Protein AF-A0A2A2JQR1-F1 (afdb_monomer)

Mean predicted aligned error: 5.12 Å

Organism: NCBI:txid2018661

Secondary structure (DSSP, 8-state):
-GGGGGGSSSSEEEEEE---SS--TTS--EEEEESS--TTTB-S--EEEE-SBTTTTEEEE-EEEETTEEE---EEEEE-TT-SSEEE-HHHHHHHHHHHT-EEETTTTEEEEEGGGTTTSPPEEEEETTEEEEE-HHHHEE----STTEEEE-EEE---TTSS-SEEE-HHHHHHEEEEEETTTTEEEEEEBP-TTS-TTS-----

Nearest PDB structures (foldseek):
  2iko-assembly1_B  TM=8.926E-01  e=6.979E-18  Homo sapiens
  6i3f-assembly1_B  TM=8.817E-01  e=3.045E-17  Homo sapiens
  3vsw-assembly2_B  TM=8.973E-01  e=4.528E-17  Homo sapiens
  5t4s-assembly1_A  TM=8.860E-01  e=6.362E-17  Homo sapiens
  5sxn-assembly1_A  TM=8.740E-01  e=1.488E-16  Homo sapiens

Sequence (207 aa):
MQNVLSQLDQPLFTVWLDRKLDIPMAESAGLITYGALDSVNCDSTVNYVPLSAETYWQFPIQAFSIGSYTDSKTQQVISDTGTSWIGLPSSDLNGIVKQTGATYDFEDGLYYVPCSKMYSLPDLMFKINNVNYNVPSVEYVLDLELGNGNCALTFFSMDFGGFGPSYILGDTWIRQYCNIYHIGNKAIGFAKAFHSGLPTGAASIAP

Radius of gyration: 17.05 Å; Cα contacts (8 Å, |Δi|>4): 449; chains: 1; bounding box: 45×36×44 Å

InterPro domains:
  IPR001461 Aspartic peptidase A1 [PR00792] (30-43)
  IPR001461 Aspartic peptidase A1 [PR00792] (77-88)
  IPR001461 Aspartic peptidase A1 [PR00792] (167-182)
  IPR001461 Aspartic peptidase A1 [PTHR47966] (2-192)
  IPR021109 Aspartic peptidase domain superfamily [G3DSA:2.40.70.10] (4-193)
  IPR021109 Aspartic peptidase domain superfamily [SSF50630] (3-195)
  IPR033121 Peptidase family A1 domain [PF00026] (2-193)
  IPR033121 Peptidase family A1 domain [PS51767] (1-191)

Foldseek 3Di:
DVVCCVVALANKKKKAAAPDPDDDVPDDRIDIGTRDDDPPWFDPDKDKFAAPDPVALKGWWQKKDFDPDIDRHIFIEGEDQPAAFKEAAPVVVVRVCVQQVWDADPVVRFTKDQLVCQQPGTWMWIHGPNDIDTQGSVLQWAPPVPDPRITTGRYDYDDPVPPDGRIYRYNSNSNQWMWMGRPPRNIIITTGTHHPPDPPPSDPDDD

Solvent-accessible surface area (backbone atoms only — not comparable to full-atom values): 11501 Å² total; per-residue (Å²): 109,82,94,49,41,93,76,34,89,34,50,32,31,21,39,41,34,41,58,63,90,80,70,65,95,88,61,84,59,53,50,75,36,76,24,41,81,52,80,84,49,27,47,90,65,65,53,74,38,64,45,75,43,86,93,51,64,20,28,61,31,49,27,44,34,37,72,96,40,74,46,73,59,75,41,41,27,29,58,35,94,89,37,64,38,31,34,28,35,54,71,59,49,52,40,50,34,66,69,68,64,44,45,79,40,82,89,81,70,41,34,31,39,55,47,88,43,26,84,70,43,61,42,36,36,39,28,42,87,91,40,80,47,74,46,52,25,60,58,41,34,41,80,75,77,74,48,98,61,36,13,38,41,48,58,46,72,40,80,62,89,85,59,74,61,46,28,36,42,5,43,41,47,32,36,57,26,20,39,31,47,27,64,77,73,49,26,42,25,41,16,50,38,60,56,88,64,58,72,93,75,83,76,74,81,76,134

Structure (mmCIF, N/CA/C/O backbone):
data_AF-A0A2A2JQR1-F1
#
_entry.id   AF-A0A2A2JQR1-F1
#
loop_
_atom_site.group_PDB
_atom_site.id
_atom_site.type_symbol
_atom_site.label_atom_id
_atom_site.label_alt_id
_atom_site.label_comp_id
_atom_site.label_asym_id
_atom_site.label_entity_id
_atom_site.label_seq_id
_atom_site.pdbx_PDB_ins_code
_atom_site.Cartn_x
_atom_site.Cartn_y
_atom_site.Cartn_z
_atom_site.occupancy
_atom_site.B_iso_or_equiv
_atom_site.auth_seq_id
_atom_site.auth_comp_id
_atom_site.auth_asym_id
_atom_site.auth_atom_id
_atom_site.pdbx_PDB_model_num
ATOM 1 N N . MET A 1 1 ? -18.311 10.611 7.991 1.00 76.88 1 MET A N 1
ATOM 2 C CA . MET A 1 1 ? -18.804 9.463 8.788 1.00 76.88 1 MET A CA 1
ATOM 3 C C . MET A 1 1 ? -19.316 9.837 10.174 1.00 76.88 1 MET A C 1
ATOM 5 O O . MET A 1 1 ? -20.342 9.306 10.560 1.00 76.88 1 MET A O 1
ATOM 9 N N . GLN A 1 2 ? -18.659 10.736 10.919 1.00 82.06 2 GLN A N 1
ATOM 10 C CA . GLN A 1 2 ? -19.016 11.051 12.317 1.00 82.06 2 GLN A CA 1
ATOM 11 C C . GLN A 1 2 ? -20.510 11.355 12.540 1.00 82.06 2 GLN A C 1
ATOM 13 O O . GLN A 1 2 ? -21.106 10.831 13.472 1.00 82.06 2 GLN A O 1
ATOM 18 N N . ASN A 1 3 ? -21.138 12.095 11.622 1.00 89.25 3 ASN A N 1
ATOM 19 C CA . ASN A 1 3 ? -22.554 12.475 11.715 1.00 89.25 3 ASN A CA 1
ATOM 20 C C . ASN A 1 3 ? -23.551 11.314 11.547 1.00 89.25 3 ASN A C 1
ATOM 22 O O . ASN A 1 3 ? -24.729 11.486 11.841 1.00 89.25 3 ASN A O 1
ATOM 26 N N . VAL A 1 4 ? -23.103 10.158 11.051 1.00 89.94 4 VAL A N 1
ATOM 27 C CA . VAL A 1 4 ? -23.957 8.984 10.807 1.00 89.94 4 VAL A CA 1
ATOM 28 C C . VAL A 1 4 ? -23.542 7.773 11.640 1.00 89.94 4 VAL A C 1
ATOM 30 O O . VAL A 1 4 ? -24.171 6.733 11.526 1.00 89.94 4 VAL A O 1
ATOM 33 N N . LEU A 1 5 ? -22.526 7.893 12.506 1.00 89.94 5 LEU A N 1
ATOM 34 C CA . LEU A 1 5 ? -22.012 6.773 13.308 1.00 89.94 5 LEU A CA 1
ATOM 35 C C . LEU A 1 5 ? -23.089 6.094 14.156 1.00 89.94 5 LEU A C 1
ATOM 37 O O . LEU A 1 5 ? -23.095 4.876 14.260 1.00 89.94 5 LEU A O 1
ATOM 41 N N . SER A 1 6 ? -24.007 6.871 14.736 1.00 92.62 6 SER A N 1
ATOM 42 C CA . SER A 1 6 ? -25.114 6.342 15.541 1.00 92.62 6 SER A CA 1
ATOM 43 C C . SER A 1 6 ? -26.179 5.602 14.725 1.00 92.62 6 SER A C 1
ATOM 45 O O . SER A 1 6 ? -27.075 5.006 15.314 1.00 92.62 6 SER A O 1
ATOM 47 N N . GLN A 1 7 ? -26.108 5.671 13.395 1.00 94.69 7 GLN A N 1
ATOM 48 C CA . GLN A 1 7 ? -27.035 5.025 12.464 1.00 94.69 7 GLN A CA 1
ATOM 49 C C . GLN A 1 7 ? -26.429 3.771 11.816 1.00 94.69 7 GLN A C 1
ATOM 51 O O . GLN A 1 7 ? -27.117 3.102 11.054 1.00 94.69 7 GLN A O 1
ATOM 56 N N . LEU A 1 8 ? -25.151 3.474 12.072 1.00 95.31 8 LEU A N 1
ATOM 57 C CA . LEU A 1 8 ? -24.473 2.295 11.540 1.00 95.31 8 LEU A CA 1
ATOM 58 C C . LEU A 1 8 ? -24.593 1.121 12.515 1.00 95.31 8 LEU A C 1
ATOM 60 O O . LEU A 1 8 ? -24.467 1.315 13.724 1.00 95.31 8 LEU A O 1
ATOM 64 N N . ASP A 1 9 ? -24.734 -0.096 11.985 1.00 96.62 9 ASP A N 1
ATOM 65 C CA . ASP A 1 9 ? -24.732 -1.323 12.796 1.00 96.62 9 ASP A CA 1
ATOM 66 C C . ASP A 1 9 ? -23.403 -1.507 13.547 1.00 96.62 9 ASP A C 1
ATOM 68 O O . ASP A 1 9 ? -23.375 -1.940 14.700 1.00 96.62 9 ASP A O 1
ATOM 72 N N . GLN A 1 10 ? -22.291 -1.136 12.907 1.00 96.38 10 GLN A N 1
ATOM 73 C CA . GLN A 1 10 ? -20.968 -1.068 13.521 1.00 96.38 10 GLN A CA 1
ATOM 74 C C . GLN A 1 10 ? -20.305 0.289 13.243 1.00 96.38 10 GLN A C 1
ATOM 76 O O . GLN A 1 10 ? -20.461 0.848 12.158 1.00 96.38 10 GLN A O 1
ATOM 81 N N . PRO A 1 11 ? -19.499 0.835 14.170 1.00 96.44 11 PRO A N 1
ATOM 82 C CA . PRO A 1 11 ? -18.845 2.131 13.994 1.00 96.44 11 PRO A CA 1
ATOM 83 C C . PRO A 1 11 ? -17.571 2.005 13.137 1.00 96.44 11 PRO A C 1
ATOM 85 O O . PRO A 1 11 ? -16.474 2.380 13.571 1.00 96.44 11 PRO A O 1
ATOM 88 N N . LEU A 1 12 ? -17.709 1.433 11.939 1.00 96.81 12 LEU A N 1
ATOM 89 C CA . LEU A 1 12 ? -16.638 1.186 10.980 1.00 96.81 12 LEU A CA 1
ATOM 90 C C . LEU A 1 12 ? -17.125 1.288 9.532 1.00 96.81 12 LEU A C 1
ATOM 92 O O . LEU A 1 12 ? -18.326 1.313 9.255 1.00 96.81 12 LEU A O 1
ATOM 96 N N . PHE A 1 13 ? -16.174 1.308 8.607 1.00 97.69 13 PHE A N 1
ATOM 97 C CA . PHE A 1 13 ? -16.425 1.054 7.194 1.00 97.69 13 PHE A CA 1
ATOM 98 C C . PHE A 1 13 ? -15.293 0.235 6.587 1.00 97.69 13 PHE A C 1
ATOM 100 O O . PHE A 1 13 ? -14.153 0.317 7.042 1.00 97.69 13 PHE A O 1
ATOM 107 N N . THR A 1 14 ? -15.615 -0.537 5.559 1.00 98.31 14 THR A N 1
ATOM 108 C CA . THR A 1 14 ? -14.660 -1.357 4.811 1.00 98.31 14 THR A CA 1
ATOM 109 C C . THR A 1 14 ? -14.481 -0.772 3.423 1.00 98.31 14 THR A C 1
ATOM 111 O O . THR A 1 14 ? -15.468 -0.393 2.795 1.00 98.31 14 THR A O 1
ATOM 114 N N . VAL A 1 15 ? -13.242 -0.703 2.947 1.00 98.06 15 VAL A N 1
ATOM 115 C CA . VAL A 1 15 ? -12.918 -0.338 1.566 1.00 98.06 15 VAL A CA 1
ATOM 116 C C . VAL A 1 15 ? -12.227 -1.516 0.905 1.00 98.06 15 VAL A C 1
ATOM 118 O O . VAL A 1 15 ? -11.236 -2.034 1.424 1.00 98.06 15 VAL A O 1
ATOM 121 N N . TRP A 1 16 ? -12.761 -1.906 -0.243 1.00 96.50 16 TRP A N 1
ATOM 122 C CA . TRP A 1 16 ? -12.193 -2.896 -1.144 1.00 96.50 16 TRP A CA 1
ATOM 123 C C . TRP A 1 16 ? -12.066 -2.275 -2.533 1.00 96.50 16 TRP A C 1
ATOM 125 O O . TRP A 1 16 ? -12.983 -1.585 -2.988 1.00 96.50 16 TRP A O 1
ATOM 135 N N . LEU A 1 17 ? -10.944 -2.524 -3.202 1.00 93.94 17 LEU A N 1
ATOM 136 C CA . LEU A 1 17 ? -10.730 -2.162 -4.600 1.00 93.94 17 LEU A CA 1
ATOM 137 C C . LEU A 1 17 ? -10.423 -3.432 -5.389 1.00 93.94 17 LEU A C 1
ATOM 139 O O . LEU A 1 17 ? -9.599 -4.240 -4.963 1.00 93.94 17 LEU A O 1
ATOM 143 N N . ASP A 1 18 ? -11.064 -3.597 -6.543 1.00 90.00 18 ASP A N 1
ATOM 144 C CA . ASP A 1 18 ? -10.737 -4.693 -7.452 1.00 90.00 18 ASP A CA 1
ATOM 145 C C . ASP A 1 18 ? -9.458 -4.367 -8.237 1.00 90.00 18 ASP A C 1
ATOM 147 O O . ASP A 1 18 ? -9.075 -3.206 -8.419 1.00 90.00 18 ASP A O 1
ATOM 151 N N . ARG A 1 19 ? -8.810 -5.399 -8.776 1.00 84.25 19 ARG A N 1
ATOM 152 C CA . ARG A 1 19 ? -7.666 -5.240 -9.677 1.00 84.25 19 ARG A CA 1
ATOM 153 C C . ARG A 1 19 ? -8.135 -5.156 -11.128 1.00 84.25 19 ARG A C 1
ATOM 155 O O . ARG A 1 19 ? -7.894 -6.067 -11.922 1.00 84.25 19 ARG A O 1
ATOM 162 N N . LYS A 1 20 ? -8.792 -4.050 -11.475 1.00 79.31 20 LYS A N 1
ATOM 163 C CA . LYS A 1 20 ? -9.188 -3.727 -12.853 1.00 79.31 20 LYS A CA 1
ATOM 164 C C . LYS A 1 20 ? -8.518 -2.430 -13.295 1.00 79.31 20 LYS A C 1
ATOM 166 O O . LYS A 1 20 ? -8.774 -1.382 -12.713 1.00 79.31 20 LYS A O 1
ATOM 171 N N . LEU A 1 21 ? -7.635 -2.527 -14.288 1.00 72.56 21 LEU A N 1
ATOM 172 C CA . LEU A 1 21 ? -6.907 -1.375 -14.836 1.00 72.56 21 LEU A CA 1
ATOM 173 C C . LEU A 1 21 ? -7.713 -0.683 -15.938 1.00 72.56 21 LEU A C 1
ATOM 175 O O . LEU A 1 21 ? -7.798 0.538 -15.947 1.00 72.56 21 LEU A O 1
ATOM 179 N N . ASP A 1 22 ? -8.410 -1.474 -16.754 1.00 71.44 22 ASP A N 1
ATOM 180 C CA . ASP A 1 22 ? -9.397 -0.994 -17.714 1.00 71.44 22 ASP A CA 1
ATOM 181 C C . ASP A 1 22 ? -10.798 -1.339 -17.230 1.00 71.44 22 ASP A C 1
ATOM 183 O O . ASP A 1 22 ? -11.159 -2.511 -17.089 1.00 71.44 22 ASP A O 1
ATOM 187 N N . ILE A 1 23 ? -11.597 -0.311 -16.958 1.00 64.12 23 ILE A N 1
ATOM 188 C CA . ILE A 1 23 ? -12.955 -0.477 -16.446 1.00 64.12 23 ILE A CA 1
ATOM 189 C C . ILE A 1 23 ? -13.922 0.116 -17.466 1.00 64.12 23 ILE A C 1
ATOM 191 O O . ILE A 1 23 ? -13.985 1.341 -17.609 1.00 64.12 23 ILE A O 1
ATOM 195 N N . PRO A 1 24 ? -14.702 -0.719 -18.178 1.00 67.88 24 PRO A N 1
ATOM 196 C CA . PRO A 1 24 ? -15.811 -0.228 -18.974 1.00 67.88 24 PRO A CA 1
ATOM 197 C C . PRO A 1 24 ? -16.751 0.596 -18.095 1.00 67.88 24 PRO A C 1
ATOM 199 O O . PRO A 1 24 ? -17.038 0.239 -16.949 1.00 67.88 24 PRO A O 1
ATOM 202 N N . MET A 1 25 ? -17.261 1.698 -18.639 1.00 54.72 25 MET A N 1
ATOM 203 C CA . MET A 1 25 ? -18.227 2.541 -17.944 1.00 54.72 25 MET A CA 1
ATOM 204 C C . MET A 1 25 ? -19.450 1.680 -17.567 1.00 54.72 25 MET A C 1
ATOM 206 O O . MET A 1 25 ? -20.189 1.285 -18.464 1.00 54.72 25 MET A O 1
ATOM 210 N N . ALA A 1 26 ? -19.618 1.389 -16.264 1.00 61.53 26 ALA A N 1
ATOM 211 C CA . ALA A 1 26 ? -20.665 0.584 -15.592 1.00 61.53 26 ALA A CA 1
ATOM 212 C C . ALA A 1 26 ? -20.195 -0.682 -14.839 1.00 61.53 26 ALA A C 1
ATOM 214 O O . ALA A 1 26 ? -21.024 -1.307 -14.174 1.00 61.53 26 ALA A O 1
ATOM 215 N N . GLU A 1 27 ? -18.912 -1.052 -14.858 1.00 73.94 27 GLU A N 1
ATOM 216 C CA . GLU A 1 27 ? -18.417 -2.127 -13.983 1.00 73.94 27 GLU A CA 1
ATOM 217 C C . GLU A 1 27 ? -17.978 -1.617 -12.602 1.00 73.94 27 GLU A C 1
ATOM 219 O O . GLU A 1 27 ? -17.427 -0.525 -12.465 1.00 73.94 27 GLU A O 1
ATOM 224 N N . SER A 1 28 ? -18.213 -2.421 -11.556 1.00 79.62 28 SER A N 1
ATOM 225 C CA . SER A 1 28 ? -17.691 -2.122 -10.219 1.00 79.62 28 SER A CA 1
ATOM 226 C C . SER A 1 28 ? -16.166 -2.268 -10.211 1.00 79.62 28 SER A C 1
ATOM 228 O O . SER A 1 28 ? -15.630 -3.304 -10.613 1.00 79.62 28 SER A O 1
ATOM 230 N N . ALA A 1 29 ? -15.503 -1.202 -9.761 1.00 87.25 29 ALA A N 1
ATOM 231 C CA . ALA A 1 29 ? -14.058 -1.086 -9.554 1.00 87.25 29 ALA A CA 1
ATOM 232 C C . ALA A 1 29 ? -13.641 -1.338 -8.094 1.00 87.25 29 ALA A C 1
ATOM 234 O O . ALA A 1 29 ? -12.460 -1.365 -7.763 1.00 87.25 29 ALA A O 1
ATOM 235 N N . GLY A 1 30 ? -14.624 -1.430 -7.203 1.00 91.88 30 GLY A N 1
ATOM 236 C CA . GLY A 1 30 ? -14.435 -1.362 -5.767 1.00 91.88 30 GLY A CA 1
ATOM 237 C C . GLY A 1 30 ? -15.752 -1.090 -5.050 1.00 91.88 30 GLY A C 1
ATOM 238 O O . GLY A 1 30 ? -16.781 -0.798 -5.673 1.00 91.88 30 GLY A O 1
ATOM 239 N N . LEU A 1 31 ? -15.712 -1.185 -3.726 1.00 94.69 31 LEU A N 1
ATOM 240 C CA . LEU A 1 31 ? -16.861 -1.020 -2.848 1.00 94.69 31 LEU A CA 1
ATOM 241 C C . LEU A 1 31 ? -16.437 -0.358 -1.534 1.00 94.69 31 LEU A C 1
ATOM 243 O O . LEU A 1 31 ? -15.392 -0.674 -0.966 1.00 94.69 31 LEU A O 1
ATOM 247 N N . ILE A 1 32 ? -17.292 0.537 -1.035 1.00 96.88 32 ILE A N 1
ATOM 248 C CA . ILE A 1 32 ? -17.228 1.024 0.343 1.00 96.88 32 ILE A CA 1
ATOM 249 C C . ILE A 1 32 ? -18.460 0.516 1.082 1.00 96.88 32 ILE A C 1
ATOM 251 O O . ILE A 1 32 ? -19.589 0.888 0.756 1.00 96.88 32 ILE A O 1
ATOM 255 N N . THR A 1 33 ? -18.233 -0.299 2.104 1.00 97.12 33 THR A N 1
ATOM 256 C CA . THR A 1 33 ? -19.283 -0.868 2.951 1.00 97.12 33 THR A CA 1
ATOM 257 C C . THR A 1 33 ? -19.319 -0.110 4.269 1.00 97.12 33 THR A C 1
ATOM 259 O O . THR A 1 33 ? -18.400 -0.213 5.078 1.00 97.12 33 THR A O 1
ATOM 262 N N . TYR A 1 34 ? -20.373 0.672 4.498 1.00 97.00 34 TYR A N 1
ATOM 263 C CA . TYR A 1 34 ? -20.563 1.410 5.748 1.00 97.00 34 TYR A CA 1
ATOM 264 C C . TYR A 1 34 ? -21.302 0.548 6.771 1.00 97.00 34 TYR A C 1
ATOM 266 O O . TYR A 1 34 ? -22.325 -0.049 6.454 1.00 97.00 34 TYR A O 1
ATOM 274 N N . GLY A 1 35 ? -20.812 0.514 8.008 1.00 97.00 35 GLY A N 1
ATOM 275 C CA . GLY A 1 35 ? -21.484 -0.166 9.114 1.00 97.00 35 GLY A CA 1
ATOM 276 C C . GLY A 1 35 ? -21.255 -1.671 9.211 1.00 97.00 35 GLY A C 1
ATOM 277 O O . GLY A 1 35 ? -21.756 -2.285 10.147 1.00 97.00 35 GLY A O 1
ATOM 278 N N . ALA A 1 36 ? -20.488 -2.264 8.294 1.00 96.88 36 ALA A N 1
ATOM 279 C CA . ALA A 1 36 ? -20.224 -3.696 8.277 1.00 96.88 36 ALA A CA 1
ATOM 280 C C . ALA A 1 36 ? -18.875 -4.038 7.629 1.00 96.88 36 ALA A C 1
ATOM 282 O O . ALA A 1 36 ? -18.268 -3.237 6.908 1.00 96.88 36 ALA A O 1
ATOM 283 N N . LEU A 1 37 ? -18.426 -5.266 7.890 1.00 97.44 37 LEU A N 1
ATOM 284 C CA . LEU A 1 37 ? -17.372 -5.910 7.116 1.00 97.44 37 LEU A CA 1
ATOM 285 C C . LEU A 1 37 ? -17.922 -6.333 5.752 1.00 97.44 37 LEU A C 1
ATOM 287 O O . LEU A 1 37 ? -19.064 -6.785 5.651 1.00 97.44 37 LEU A O 1
ATOM 291 N N . ASP A 1 38 ? -17.103 -6.219 4.712 1.00 96.31 38 ASP A N 1
ATOM 292 C CA . ASP A 1 38 ? -17.424 -6.791 3.408 1.00 96.31 38 ASP A CA 1
ATOM 293 C C . ASP A 1 38 ? -17.109 -8.294 3.420 1.00 96.31 38 ASP A C 1
ATOM 295 O O . ASP A 1 38 ? -15.957 -8.705 3.352 1.00 96.31 38 ASP A O 1
ATOM 299 N N . SER A 1 39 ? -18.149 -9.116 3.543 1.00 95.38 39 SER A N 1
ATOM 300 C CA . SER A 1 39 ? -18.028 -10.582 3.577 1.00 95.38 39 SER A CA 1
ATOM 301 C C . SER A 1 39 ? -17.984 -11.235 2.193 1.00 95.38 39 SER A C 1
ATOM 303 O O . SER A 1 39 ? -17.861 -12.456 2.101 1.00 95.38 39 SER A O 1
ATOM 305 N N . VAL A 1 40 ? -18.114 -10.446 1.123 1.00 93.94 40 VAL A N 1
ATOM 306 C CA . VAL A 1 40 ? -18.104 -10.934 -0.261 1.00 93.94 40 VAL A CA 1
ATOM 307 C C . VAL A 1 40 ? -16.702 -10.817 -0.844 1.00 93.94 40 VAL A C 1
ATOM 309 O O . VAL A 1 40 ? -16.216 -11.763 -1.461 1.00 93.94 40 VAL A O 1
ATOM 312 N N . ASN A 1 41 ? -16.048 -9.676 -0.628 1.00 94.75 41 ASN A N 1
ATOM 313 C CA . ASN A 1 41 ? -14.786 -9.344 -1.289 1.00 94.75 41 ASN A CA 1
ATOM 314 C C . ASN A 1 41 ? -13.552 -9.447 -0.381 1.00 94.75 41 ASN A C 1
ATOM 316 O O . ASN A 1 41 ? -12.426 -9.308 -0.861 1.00 94.75 41 ASN A O 1
ATOM 320 N N . CYS A 1 42 ? -13.740 -9.688 0.918 1.00 95.62 42 CYS A N 1
ATOM 321 C CA . CYS A 1 42 ? -12.657 -9.736 1.895 1.00 95.62 42 CYS A CA 1
ATOM 322 C C . CYS A 1 42 ? -12.666 -11.046 2.682 1.00 95.62 42 CYS A C 1
ATOM 324 O O . CYS A 1 42 ? -13.722 -11.592 3.011 1.00 95.62 42 CYS A O 1
ATOM 326 N N . ASP A 1 43 ? -11.475 -11.522 3.038 1.00 95.94 43 ASP A N 1
ATOM 327 C CA . ASP A 1 43 ? -11.326 -12.634 3.970 1.00 95.94 43 ASP A CA 1
ATOM 328 C C . ASP A 1 43 ? -11.947 -12.292 5.334 1.00 95.94 43 ASP A C 1
ATOM 330 O O . ASP A 1 43 ? -11.871 -11.162 5.819 1.00 95.94 43 ASP A O 1
ATOM 334 N N . SER A 1 44 ? -12.543 -13.293 5.980 1.00 94.50 44 SER A N 1
ATOM 335 C CA . SER A 1 44 ? -13.146 -13.141 7.310 1.00 94.50 44 SER A CA 1
ATOM 336 C C . SER A 1 44 ? -12.134 -12.815 8.419 1.00 94.50 44 SER A C 1
ATOM 338 O O . SER A 1 44 ? -12.514 -12.320 9.482 1.00 94.50 44 SER A O 1
ATOM 340 N N . THR A 1 45 ? -10.850 -13.093 8.190 1.00 96.00 45 THR A N 1
ATOM 341 C CA . THR A 1 45 ? -9.766 -12.874 9.146 1.00 96.00 45 THR A CA 1
ATOM 342 C C . THR A 1 45 ? -9.272 -11.437 9.051 1.00 96.00 45 THR A C 1
ATOM 344 O O . THR A 1 45 ? -8.507 -11.078 8.155 1.00 96.00 45 THR A O 1
ATOM 347 N N . VAL A 1 46 ? -9.678 -10.616 10.020 1.00 97.69 46 VAL A N 1
ATOM 348 C CA . VAL A 1 46 ? -9.242 -9.222 10.133 1.00 97.69 46 VAL A CA 1
ATOM 349 C C . VAL A 1 46 ? -8.172 -9.091 11.209 1.00 97.69 46 VAL A C 1
ATOM 351 O O . VAL A 1 46 ? -8.391 -9.431 12.372 1.00 97.69 46 VAL A O 1
ATOM 354 N N . ASN A 1 47 ? -7.032 -8.517 10.840 1.00 97.75 47 ASN A N 1
ATOM 355 C CA . ASN A 1 47 ? -5.983 -8.146 11.780 1.00 97.75 47 ASN A CA 1
ATOM 356 C C . ASN A 1 47 ? -6.072 -6.650 12.078 1.00 97.75 47 ASN A C 1
ATOM 358 O O . ASN A 1 47 ? -5.759 -5.824 11.222 1.00 97.75 47 ASN A O 1
ATOM 362 N N . TYR A 1 48 ? -6.503 -6.301 13.290 1.00 98.19 48 TYR A N 1
ATOM 363 C CA . TYR A 1 48 ? -6.596 -4.908 13.721 1.00 98.19 48 TYR A CA 1
ATOM 364 C C . TYR A 1 48 ? -5.266 -4.373 14.257 1.00 98.19 48 TYR A C 1
ATOM 366 O O . TYR A 1 48 ? -4.537 -5.041 14.994 1.00 98.19 48 TYR A O 1
ATOM 374 N N . VAL A 1 49 ? -4.989 -3.123 13.907 1.00 98.19 49 VAL A N 1
ATOM 375 C CA . VAL A 1 49 ? -3.824 -2.341 14.299 1.00 98.19 49 VAL A CA 1
ATOM 376 C C . VAL A 1 49 ? -4.327 -1.052 14.955 1.00 98.19 49 VAL A C 1
ATOM 378 O O . VAL A 1 49 ? -5.061 -0.291 14.316 1.00 98.19 49 VAL A O 1
ATOM 381 N N . PRO A 1 50 ? -3.975 -0.790 16.225 1.00 98.12 50 PRO A N 1
ATOM 382 C CA . PRO A 1 50 ? -4.317 0.467 16.880 1.00 98.12 50 PRO A CA 1
ATOM 383 C C . PRO A 1 50 ? -3.718 1.665 16.141 1.00 98.12 50 PRO A C 1
ATOM 385 O O . PRO A 1 50 ? -2.566 1.614 15.698 1.00 98.12 50 PRO A O 1
ATOM 388 N N . LEU A 1 51 ? -4.478 2.755 16.043 1.00 98.06 51 LEU A N 1
ATOM 389 C CA . LEU A 1 51 ? -3.965 3.992 15.467 1.00 98.06 51 LEU A CA 1
ATOM 390 C C . LEU A 1 51 ? -2.947 4.647 16.406 1.00 98.06 51 LEU A C 1
ATOM 392 O O . LEU A 1 51 ? -3.132 4.684 17.623 1.00 98.06 51 LEU A O 1
ATOM 396 N N . SER A 1 52 ? -1.882 5.203 15.834 1.00 96.62 52 SER A N 1
ATOM 397 C CA . SER A 1 52 ? -0.898 6.014 16.561 1.00 96.62 52 SER A CA 1
ATOM 398 C C . SER A 1 52 ? -1.310 7.483 16.670 1.00 96.62 52 SER A C 1
ATOM 400 O O . SER A 1 52 ? -0.867 8.180 17.581 1.00 96.62 52 SER A O 1
ATOM 402 N N . ALA A 1 53 ? -2.158 7.954 15.754 1.00 94.50 53 ALA A N 1
ATOM 403 C CA . ALA A 1 53 ? -2.796 9.264 15.785 1.00 94.50 53 ALA A CA 1
ATOM 404 C C . ALA A 1 53 ? -4.154 9.194 15.073 1.00 94.50 53 ALA A C 1
ATOM 406 O O . ALA A 1 53 ? -4.298 8.462 14.102 1.00 94.50 53 ALA A O 1
ATOM 407 N N . GLU A 1 54 ? -5.134 9.976 15.534 1.00 92.31 54 GLU A N 1
ATOM 408 C CA . GLU A 1 54 ? -6.502 10.001 14.979 1.00 92.31 54 GLU A CA 1
ATOM 409 C C . GLU A 1 54 ? -6.703 11.095 13.911 1.00 92.31 54 GLU A C 1
ATOM 411 O O . GLU A 1 54 ? -7.767 11.184 13.303 1.00 92.31 54 GLU A O 1
ATOM 416 N N . THR A 1 55 ? -5.696 11.944 13.667 1.00 90.25 55 THR A N 1
ATOM 417 C CA . THR A 1 55 ? -5.744 12.985 12.619 1.00 90.25 55 THR A CA 1
ATOM 418 C C . THR A 1 55 ? -5.715 12.399 11.209 1.00 90.25 55 THR A C 1
ATOM 420 O O . THR A 1 55 ? -6.189 13.032 10.272 1.00 90.25 55 THR A O 1
ATOM 423 N N . TYR A 1 56 ? -5.169 11.192 11.078 1.00 91.88 56 TYR A N 1
ATOM 424 C CA . TYR A 1 56 ? -5.181 10.355 9.884 1.00 91.88 56 TYR A CA 1
ATOM 425 C C . TYR A 1 56 ? -5.503 8.918 10.306 1.00 91.88 56 TYR A C 1
ATOM 427 O O . TYR A 1 56 ? -5.489 8.601 11.495 1.00 91.88 56 TYR A O 1
ATOM 435 N N . TRP A 1 57 ? -5.703 8.013 9.349 1.00 97.00 57 TRP A N 1
ATOM 436 C CA . TRP A 1 57 ? -5.670 6.570 9.611 1.00 97.00 57 TRP A CA 1
ATOM 437 C C . TRP A 1 57 ? -4.220 6.098 9.764 1.00 97.00 57 TRP A C 1
ATOM 439 O O . TRP A 1 57 ? -3.711 5.329 8.948 1.00 97.00 57 TRP A O 1
ATOM 449 N N . GLN A 1 58 ? -3.546 6.645 10.782 1.00 97.69 58 GLN A N 1
ATOM 450 C CA . GLN A 1 58 ? -2.117 6.494 11.021 1.00 97.69 58 GLN A CA 1
ATOM 451 C C . GLN A 1 58 ? -1.820 5.341 11.975 1.00 97.69 58 GLN A C 1
ATOM 453 O O . GLN A 1 58 ? -2.423 5.252 13.041 1.00 97.69 58 GLN A O 1
ATOM 458 N N . PHE A 1 59 ? -0.839 4.510 11.645 1.00 97.94 59 PHE A N 1
ATOM 459 C CA . PHE A 1 59 ? -0.398 3.386 12.468 1.00 97.94 59 PHE A CA 1
ATOM 460 C C . PHE A 1 59 ? 1.100 3.104 12.254 1.00 97.94 59 PHE A C 1
ATOM 462 O O . PHE A 1 59 ? 1.677 3.531 11.248 1.00 97.94 59 PHE A O 1
ATOM 469 N N . PRO A 1 60 ? 1.769 2.416 13.196 1.00 97.31 60 PRO A N 1
ATOM 470 C CA . PRO A 1 60 ? 3.174 2.069 13.047 1.00 97.31 60 PRO A CA 1
ATOM 471 C C . PRO A 1 60 ? 3.363 0.806 12.195 1.00 97.31 60 PRO A C 1
ATOM 473 O O . PRO A 1 60 ? 2.655 -0.187 12.376 1.00 97.31 60 PRO A O 1
ATOM 476 N N . ILE A 1 61 ? 4.391 0.803 11.349 1.00 97.06 61 ILE A N 1
ATOM 477 C CA . ILE A 1 61 ? 4.980 -0.417 10.779 1.00 97.06 61 ILE A CA 1
ATOM 478 C C . ILE A 1 61 ? 6.330 -0.681 11.437 1.00 97.06 61 ILE A C 1
ATOM 480 O O . ILE A 1 61 ? 7.000 0.248 11.883 1.00 97.06 61 ILE A O 1
ATOM 484 N N . GLN A 1 62 ? 6.721 -1.947 11.524 1.00 97.88 62 GLN A N 1
ATOM 485 C CA . GLN A 1 62 ? 7.943 -2.385 12.202 1.00 97.88 62 GLN A CA 1
ATOM 486 C C . GLN A 1 62 ? 9.088 -2.682 11.237 1.00 97.88 62 GLN A C 1
ATOM 488 O O . GLN A 1 62 ? 10.242 -2.657 11.657 1.00 97.88 62 GLN A O 1
ATOM 493 N N . ALA A 1 63 ? 8.767 -3.022 9.990 1.00 98.12 63 ALA A N 1
ATOM 494 C CA . ALA A 1 63 ? 9.750 -3.258 8.947 1.00 98.12 63 ALA A CA 1
ATOM 495 C C . ALA A 1 63 ? 9.117 -3.167 7.555 1.00 98.12 63 ALA A C 1
ATOM 497 O O . ALA A 1 63 ? 7.927 -3.450 7.384 1.00 98.12 63 ALA A O 1
ATOM 498 N N . PHE A 1 64 ? 9.956 -2.858 6.575 1.00 98.50 64 PHE A N 1
ATOM 499 C CA . PHE A 1 64 ? 9.693 -2.970 5.150 1.00 98.50 64 PHE A CA 1
ATOM 500 C C . PHE A 1 64 ? 10.814 -3.785 4.492 1.00 98.50 64 PHE A C 1
ATOM 502 O O . PHE A 1 64 ? 11.981 -3.699 4.881 1.00 98.50 64 PHE A O 1
ATOM 509 N N . SER A 1 65 ? 10.484 -4.599 3.494 1.00 98.62 65 SER A N 1
ATOM 510 C CA . SER A 1 65 ? 11.491 -5.325 2.719 1.00 98.62 65 SER A CA 1
ATOM 511 C C . SER A 1 65 ? 11.014 -5.678 1.317 1.00 98.62 65 SER A C 1
ATOM 513 O O . SER A 1 65 ? 9.817 -5.760 1.053 1.00 98.62 65 SER A O 1
ATOM 515 N N . ILE A 1 66 ? 11.981 -5.903 0.431 1.00 98.56 66 ILE A N 1
ATOM 516 C CA . ILE A 1 66 ? 11.790 -6.428 -0.922 1.00 98.56 66 ILE A CA 1
ATOM 517 C C . ILE A 1 66 ? 13.074 -7.153 -1.329 1.00 98.56 66 ILE A C 1
ATOM 519 O O . ILE A 1 66 ? 14.168 -6.593 -1.221 1.00 98.56 66 ILE A O 1
ATOM 523 N N . GLY A 1 67 ? 12.966 -8.401 -1.790 1.00 97.38 67 GLY A N 1
ATOM 524 C CA . GLY A 1 67 ? 14.133 -9.207 -2.163 1.00 97.38 67 GLY A CA 1
ATOM 525 C C . GLY A 1 67 ? 15.183 -9.253 -1.045 1.00 97.38 67 GLY A C 1
ATOM 526 O O . GLY A 1 67 ? 14.901 -9.701 0.062 1.00 97.38 67 GLY A O 1
ATOM 527 N N . SER A 1 68 ? 16.399 -8.772 -1.321 1.00 97.75 68 SER A N 1
ATOM 528 C CA . SER A 1 68 ? 17.483 -8.702 -0.327 1.00 97.75 68 SER A CA 1
ATOM 529 C C . SER A 1 68 ? 17.568 -7.372 0.443 1.00 97.75 68 SER A C 1
ATOM 531 O O . SER A 1 68 ? 18.533 -7.163 1.179 1.00 97.75 68 SER A O 1
ATOM 533 N N . TYR A 1 69 ? 16.655 -6.427 0.206 1.00 98.50 69 TYR A N 1
ATOM 534 C CA . TYR A 1 69 ? 16.612 -5.135 0.890 1.00 98.50 69 TYR A CA 1
ATOM 535 C C . TYR A 1 69 ? 15.691 -5.207 2.109 1.00 98.50 69 TYR A C 1
ATOM 537 O O . TYR A 1 69 ? 14.598 -5.767 2.035 1.00 98.50 69 TYR A O 1
ATOM 545 N N . THR A 1 70 ? 16.111 -4.611 3.224 1.00 98.31 70 THR A N 1
ATOM 546 C CA . THR A 1 70 ? 15.310 -4.526 4.448 1.00 98.31 70 THR A CA 1
ATOM 547 C C . THR A 1 70 ? 15.560 -3.197 5.149 1.00 98.31 70 THR A C 1
ATOM 549 O O . THR A 1 70 ? 16.714 -2.832 5.381 1.00 98.31 70 THR A O 1
ATOM 552 N N . ASP A 1 71 ? 14.481 -2.530 5.549 1.00 97.50 71 ASP A N 1
ATOM 553 C CA . ASP A 1 71 ? 14.477 -1.491 6.572 1.00 97.50 71 ASP A CA 1
ATOM 554 C C . ASP A 1 71 ? 13.698 -2.008 7.790 1.00 97.50 71 ASP A C 1
ATOM 556 O O . ASP A 1 71 ? 12.514 -2.323 7.708 1.00 97.50 71 ASP A O 1
ATOM 560 N N . SER A 1 72 ? 14.382 -2.132 8.927 1.00 96.56 7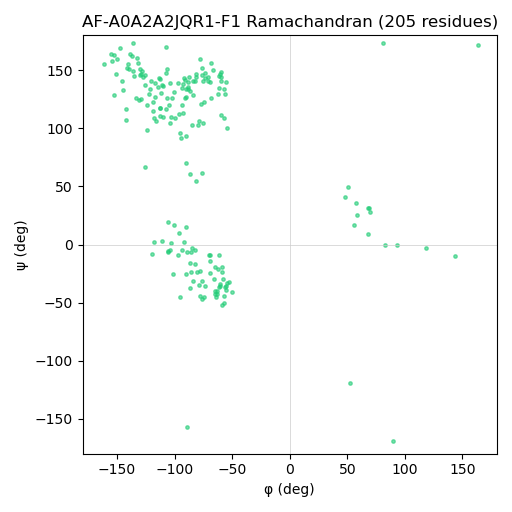2 SER A N 1
ATOM 561 C C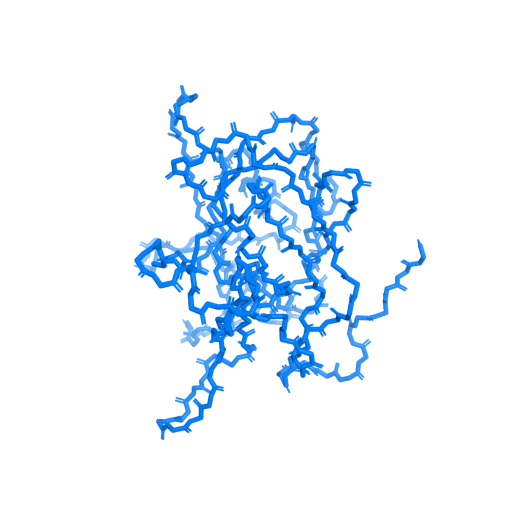A . SER A 1 72 ? 13.810 -2.628 10.189 1.00 96.56 72 SER A CA 1
ATOM 562 C C . SER A 1 72 ? 13.469 -1.498 11.166 1.00 96.56 72 SER A C 1
ATOM 564 O O . SER A 1 72 ? 13.354 -1.731 12.374 1.00 96.56 72 SER A O 1
ATOM 566 N N . LYS A 1 73 ? 13.387 -0.252 10.690 1.00 94.69 73 LYS A N 1
ATOM 567 C CA . LYS A 1 73 ? 12.974 0.884 11.515 1.00 94.69 73 LYS A CA 1
ATOM 568 C C . LYS A 1 73 ? 11.470 0.846 11.742 1.00 94.69 73 LYS A C 1
ATOM 570 O O . LYS A 1 73 ? 10.681 0.587 10.840 1.00 94.69 73 LYS A O 1
ATOM 575 N N . THR A 1 74 ? 11.067 1.200 12.960 1.00 95.19 74 THR A N 1
ATOM 576 C CA . THR A 1 74 ? 9.663 1.515 13.217 1.00 95.19 74 THR A CA 1
ATOM 577 C C . THR A 1 74 ? 9.337 2.882 12.628 1.00 95.19 74 THR A C 1
ATOM 579 O O . THR A 1 74 ? 9.967 3.876 12.992 1.00 95.19 74 THR A O 1
ATOM 582 N N . GLN A 1 75 ? 8.354 2.934 11.735 1.00 95.06 75 GLN A N 1
ATOM 583 C CA . GLN A 1 75 ? 7.958 4.146 11.018 1.00 95.06 75 GLN A CA 1
ATOM 584 C C . GLN A 1 75 ? 6.445 4.339 11.063 1.00 95.06 75 GLN A C 1
ATOM 586 O O . GLN A 1 75 ? 5.689 3.391 11.265 1.00 95.06 75 GLN A O 1
ATOM 591 N N . GLN A 1 76 ? 6.006 5.587 10.906 1.00 95.75 76 GLN A N 1
ATOM 592 C CA . GLN A 1 76 ? 4.585 5.925 10.851 1.00 95.75 76 GLN A CA 1
ATOM 593 C C . GLN A 1 76 ? 4.075 5.843 9.420 1.00 95.75 76 GLN A C 1
ATOM 595 O O . GLN A 1 76 ? 4.752 6.273 8.486 1.00 95.75 76 GLN A O 1
ATOM 600 N N . VAL A 1 77 ? 2.869 5.319 9.267 1.00 96.69 77 VAL A N 1
ATOM 601 C CA . VAL A 1 77 ? 2.227 5.065 7.979 1.00 96.69 77 VAL A CA 1
ATOM 602 C C . VAL A 1 77 ? 0.793 5.531 8.052 1.00 96.69 77 VAL A C 1
ATOM 604 O O . VAL A 1 77 ? 0.171 5.392 9.102 1.00 96.69 77 VAL A O 1
ATOM 607 N N . ILE A 1 78 ? 0.263 6.059 6.955 1.00 97.81 78 ILE A N 1
ATOM 608 C CA . ILE A 1 78 ? -1.173 6.294 6.809 1.00 97.81 78 ILE A CA 1
ATOM 609 C C . ILE A 1 78 ? -1.748 5.378 5.741 1.00 97.81 78 ILE A C 1
ATOM 611 O O . ILE A 1 78 ? -1.115 5.134 4.716 1.00 97.81 78 ILE A O 1
ATOM 615 N N . SER A 1 79 ? -2.962 4.891 5.967 1.00 98.06 79 SER A N 1
ATOM 616 C CA . SER A 1 79 ? -3.790 4.410 4.866 1.00 98.06 79 SER A CA 1
ATOM 617 C C . SER A 1 79 ? -4.565 5.578 4.268 1.00 98.06 79 SER A C 1
ATOM 619 O O . SER A 1 79 ? -5.187 6.341 5.011 1.00 98.06 79 SER A O 1
ATOM 621 N N . ASP A 1 80 ? -4.548 5.693 2.943 1.00 97.19 80 ASP A N 1
ATOM 622 C CA . ASP A 1 80 ? -5.186 6.801 2.242 1.00 97.19 80 ASP A CA 1
ATOM 623 C C . ASP A 1 80 ? -5.833 6.342 0.933 1.00 97.19 80 ASP A C 1
ATOM 625 O O . ASP A 1 80 ? -5.155 6.100 -0.059 1.00 97.19 80 ASP A O 1
ATOM 629 N N . THR A 1 81 ? -7.165 6.277 0.916 1.00 96.12 81 THR A N 1
ATOM 630 C CA . THR A 1 81 ? -7.952 5.991 -0.296 1.00 96.12 81 THR A CA 1
ATOM 631 C C . THR A 1 81 ? -7.904 7.126 -1.325 1.00 96.12 81 THR A C 1
ATOM 633 O O . THR A 1 81 ? -8.473 6.993 -2.401 1.00 96.12 81 THR A O 1
ATOM 636 N N . GLY A 1 82 ? -7.339 8.287 -0.976 1.00 95.94 82 GLY A N 1
ATOM 637 C CA . GLY A 1 82 ? -7.148 9.423 -1.878 1.00 95.94 82 GLY A CA 1
ATOM 638 C C . GLY A 1 82 ? -5.825 9.392 -2.645 1.00 95.94 82 GLY A C 1
ATOM 639 O O . GLY A 1 82 ? -5.621 10.235 -3.517 1.00 95.94 82 GLY A O 1
ATOM 640 N N . THR A 1 83 ? -4.938 8.441 -2.339 1.00 96.44 83 THR A N 1
ATOM 641 C CA . THR A 1 83 ? -3.635 8.292 -2.992 1.00 96.44 83 THR A CA 1
ATOM 642 C C . THR A 1 83 ? -3.609 7.009 -3.819 1.00 96.44 83 THR A C 1
ATOM 644 O O . THR A 1 83 ? -3.901 5.931 -3.315 1.00 96.44 83 THR A O 1
ATOM 647 N N . SER A 1 84 ? -3.183 7.094 -5.081 1.00 93.88 84 SER A N 1
ATOM 648 C CA . SER A 1 84 ? -3.164 5.921 -5.965 1.00 93.88 84 SER A CA 1
ATOM 649 C C . SER A 1 84 ? -2.037 4.932 -5.656 1.00 93.88 84 SER A C 1
ATOM 651 O O . SER A 1 84 ? -2.232 3.718 -5.649 1.00 93.88 84 SER A O 1
ATOM 653 N N . TRP A 1 85 ? -0.822 5.426 -5.437 1.00 96.75 85 TRP A N 1
ATOM 654 C CA . TRP A 1 85 ? 0.389 4.602 -5.336 1.00 96.75 85 TRP A CA 1
ATOM 655 C C . TRP A 1 85 ? 0.903 4.518 -3.900 1.00 96.75 85 TRP A C 1
ATOM 657 O O . TRP A 1 85 ? 0.444 5.244 -3.021 1.00 96.75 85 TRP A O 1
ATOM 667 N N . ILE A 1 86 ? 1.867 3.634 -3.636 1.00 98.38 86 ILE A N 1
ATOM 668 C CA . ILE A 1 86 ? 2.532 3.634 -2.330 1.00 98.38 86 ILE A CA 1
ATOM 669 C C . ILE A 1 86 ? 3.540 4.786 -2.306 1.00 98.38 86 ILE A C 1
ATOM 671 O O . ILE A 1 86 ? 4.468 4.839 -3.113 1.00 98.38 86 ILE A O 1
ATOM 675 N N . GLY A 1 87 ? 3.358 5.695 -1.357 1.00 97.81 87 GLY A N 1
ATOM 676 C CA . GLY A 1 87 ? 4.339 6.719 -1.025 1.00 97.81 87 GLY A CA 1
ATOM 677 C C . GLY A 1 87 ? 5.290 6.201 0.048 1.00 97.81 87 GLY A C 1
ATOM 678 O O . GLY A 1 87 ? 4.828 5.592 1.015 1.00 97.81 87 GLY A O 1
ATOM 679 N N . LEU A 1 88 ? 6.598 6.397 -0.113 1.00 97.25 88 LEU A N 1
ATOM 680 C CA . LEU A 1 88 ? 7.605 5.855 0.810 1.00 97.25 88 LEU A CA 1
ATOM 681 C C . LEU A 1 88 ? 8.917 6.666 0.812 1.00 97.25 88 LEU A C 1
ATOM 683 O O . LEU A 1 88 ? 9.155 7.435 -0.121 1.00 97.25 88 LEU A O 1
ATOM 687 N N . PRO A 1 89 ? 9.795 6.505 1.821 1.00 96.19 89 PRO A N 1
ATOM 688 C CA . PRO A 1 89 ? 11.061 7.234 1.892 1.00 96.19 89 PRO A CA 1
ATOM 689 C C . PRO A 1 89 ? 11.967 6.960 0.693 1.00 96.19 89 PRO A C 1
ATOM 691 O O . PRO A 1 89 ? 12.031 5.835 0.189 1.00 96.19 89 PRO A O 1
ATOM 694 N N . SER A 1 90 ? 12.769 7.945 0.283 1.00 95.94 90 SER A N 1
ATOM 695 C CA . SER A 1 90 ? 13.680 7.762 -0.859 1.00 95.94 90 SER A CA 1
ATOM 696 C C . SER A 1 90 ? 14.659 6.593 -0.675 1.00 95.94 90 SER A C 1
ATOM 698 O O . SER A 1 90 ? 15.059 5.956 -1.650 1.00 95.94 90 SER A O 1
ATOM 700 N N . SER A 1 91 ? 15.044 6.262 0.564 1.00 95.75 91 SER A N 1
ATOM 701 C CA . SER A 1 91 ? 15.899 5.101 0.851 1.00 95.75 91 SER A CA 1
ATOM 702 C C . SER A 1 91 ? 15.248 3.771 0.478 1.00 95.75 91 SER A C 1
ATOM 704 O O . SER A 1 91 ? 15.918 2.914 -0.102 1.00 95.75 91 SER A O 1
ATOM 706 N N . ASP A 1 92 ? 13.961 3.621 0.781 1.00 97.62 92 ASP A N 1
ATOM 707 C CA . ASP A 1 92 ? 13.198 2.406 0.511 1.00 97.62 92 ASP A CA 1
ATOM 708 C C . ASP A 1 92 ? 12.893 2.293 -0.990 1.00 97.62 92 ASP A C 1
ATOM 710 O O . ASP A 1 92 ? 12.997 1.207 -1.565 1.00 97.62 92 ASP A O 1
ATOM 714 N N . LEU A 1 93 ? 12.650 3.428 -1.664 1.00 98.25 93 LEU A N 1
ATOM 715 C CA . LEU A 1 93 ? 12.433 3.468 -3.113 1.00 98.25 93 LEU A CA 1
ATOM 716 C C . LEU A 1 93 ? 13.694 3.056 -3.866 1.00 98.25 93 LEU A C 1
ATOM 718 O O . LEU A 1 93 ? 13.631 2.240 -4.780 1.00 98.25 93 LEU A O 1
ATOM 722 N N . ASN A 1 94 ? 14.860 3.539 -3.436 1.00 98.06 94 ASN A N 1
ATOM 723 C CA . ASN A 1 94 ? 16.140 3.093 -3.984 1.00 98.06 94 ASN A CA 1
ATOM 724 C C . ASN A 1 94 ? 16.360 1.584 -3.776 1.00 98.06 94 ASN A C 1
ATOM 726 O O . ASN A 1 94 ? 16.918 0.911 -4.648 1.00 98.06 94 ASN A O 1
ATOM 730 N N . GLY A 1 95 ? 15.899 1.040 -2.644 1.00 98.38 95 GLY A N 1
ATOM 731 C CA . GLY A 1 95 ? 15.845 -0.399 -2.392 1.00 98.38 95 GLY A CA 1
ATOM 732 C C . GLY A 1 95 ? 15.000 -1.130 -3.436 1.00 98.38 95 GLY A C 1
ATOM 733 O O . GLY A 1 95 ? 15.500 -2.051 -4.085 1.00 98.38 95 GLY A O 1
ATOM 734 N N . ILE A 1 96 ? 13.765 -0.674 -3.665 1.00 98.69 96 ILE A N 1
ATOM 735 C CA . ILE A 1 96 ? 12.855 -1.218 -4.686 1.00 98.69 96 ILE A CA 1
ATOM 736 C C . ILE A 1 96 ? 13.492 -1.162 -6.078 1.00 98.69 96 ILE A C 1
ATOM 738 O O . ILE A 1 96 ? 13.553 -2.181 -6.769 1.00 98.69 96 ILE A O 1
ATOM 742 N N . VAL A 1 97 ? 14.015 -0.005 -6.489 1.00 98.62 97 VAL A N 1
ATOM 743 C CA . VAL A 1 97 ? 14.640 0.193 -7.807 1.00 98.62 97 VAL A CA 1
ATOM 744 C C . VAL A 1 97 ? 15.794 -0.786 -8.013 1.00 98.62 97 VAL A C 1
ATOM 746 O O . VAL A 1 97 ? 15.876 -1.438 -9.054 1.00 98.62 97 VAL A O 1
ATOM 749 N N . LYS A 1 98 ? 16.647 -0.977 -6.999 1.00 98.50 98 LYS A N 1
ATOM 750 C CA . LYS A 1 98 ? 17.770 -1.920 -7.068 1.00 98.50 98 LYS A CA 1
ATOM 751 C C . LYS A 1 98 ? 17.318 -3.378 -7.195 1.00 98.50 98 LYS A C 1
ATOM 753 O O . LYS A 1 98 ? 17.944 -4.134 -7.933 1.00 98.50 98 LYS A O 1
ATOM 758 N N . GLN A 1 99 ? 16.271 -3.784 -6.478 1.00 98.50 99 GLN A N 1
ATOM 759 C CA . GLN A 1 99 ? 15.781 -5.172 -6.495 1.00 98.50 99 GLN A CA 1
ATOM 760 C C . GLN A 1 99 ? 14.996 -5.502 -7.767 1.00 98.50 99 GLN A C 1
ATOM 762 O O . GLN A 1 99 ? 15.022 -6.635 -8.240 1.00 98.50 99 GLN A O 1
ATOM 767 N N . THR A 1 100 ? 14.315 -4.512 -8.340 1.00 98.50 100 THR A N 1
ATOM 768 C CA . THR A 1 100 ? 13.494 -4.684 -9.548 1.00 98.50 100 THR A CA 1
ATOM 769 C C . THR A 1 100 ? 14.278 -4.447 -10.841 1.00 98.50 100 THR A C 1
ATOM 771 O O . THR A 1 100 ? 13.950 -5.011 -11.897 1.00 98.50 100 THR A O 1
ATOM 774 N N . GLY A 1 101 ? 15.347 -3.650 -10.764 1.00 98.12 101 GLY A N 1
ATOM 775 C CA . GLY A 1 101 ? 16.060 -3.118 -11.921 1.00 98.12 101 GLY A CA 1
ATOM 776 C C . GLY A 1 101 ? 15.216 -2.107 -12.696 1.00 98.12 101 GLY A C 1
ATOM 777 O O . GLY A 1 101 ? 15.299 -2.077 -13.922 1.00 98.12 101 GLY A O 1
ATOM 778 N N . ALA A 1 102 ? 14.350 -1.364 -12.001 1.00 98.25 102 ALA A N 1
ATOM 779 C CA . ALA A 1 102 ? 13.507 -0.348 -12.615 1.00 98.25 102 ALA A CA 1
ATOM 780 C C . ALA A 1 102 ? 14.337 0.826 -13.147 1.00 98.25 102 ALA A C 1
ATOM 782 O O . ALA A 1 102 ? 15.391 1.162 -12.605 1.00 98.25 102 ALA A O 1
ATOM 783 N N . THR A 1 103 ? 13.840 1.457 -14.203 1.00 98.00 103 THR A N 1
ATOM 784 C CA . THR A 1 103 ? 14.420 2.673 -14.786 1.00 98.00 103 THR A CA 1
ATOM 785 C C . THR A 1 103 ? 13.447 3.824 -14.585 1.00 98.00 103 THR A C 1
ATOM 787 O O . THR A 1 103 ? 12.240 3.610 -14.628 1.00 98.00 103 THR A O 1
ATOM 790 N N . TYR A 1 104 ? 13.962 5.022 -14.317 1.00 97.38 104 TYR A N 1
ATOM 791 C CA . TYR A 1 104 ? 13.127 6.214 -14.207 1.00 97.38 104 TYR A CA 1
ATOM 792 C C . TYR A 1 104 ? 12.870 6.807 -15.591 1.00 97.38 104 TYR A C 1
ATOM 794 O O . TYR A 1 104 ? 13.819 7.041 -16.345 1.00 97.38 104 TYR A O 1
ATOM 802 N N . ASP A 1 105 ? 11.605 7.053 -15.899 1.00 94.56 105 ASP A N 1
ATOM 803 C CA . ASP A 1 105 ? 11.174 7.835 -17.046 1.00 94.56 105 ASP A CA 1
ATOM 804 C C . ASP A 1 105 ? 10.968 9.293 -16.620 1.00 94.56 105 ASP A C 1
ATOM 806 O O . ASP A 1 105 ? 10.179 9.591 -15.722 1.00 94.56 105 ASP A O 1
ATOM 810 N N . PHE A 1 106 ? 11.708 10.211 -17.242 1.00 93.69 106 PHE A N 1
ATOM 811 C CA . PHE A 1 106 ? 11.603 11.639 -16.942 1.00 93.69 106 PHE A CA 1
ATOM 812 C C . PHE A 1 106 ? 10.418 12.315 -17.636 1.00 93.69 106 PHE A C 1
ATOM 814 O O . PHE A 1 106 ? 9.993 13.369 -17.162 1.00 93.69 106 PHE A O 1
ATOM 821 N N . GLU A 1 107 ? 9.919 11.756 -18.739 1.00 91.88 107 GLU A N 1
ATOM 822 C CA . GLU A 1 107 ? 8.769 12.291 -19.470 1.00 91.88 107 GLU A CA 1
ATOM 823 C C . GLU A 1 107 ? 7.476 11.960 -18.721 1.00 91.88 107 GLU A C 1
ATOM 825 O O . GLU A 1 107 ? 6.683 12.863 -18.450 1.00 91.88 107 GLU A O 1
ATOM 830 N N . ASP A 1 108 ? 7.325 10.705 -18.292 1.00 89.56 108 ASP A N 1
ATOM 831 C CA . ASP A 1 108 ? 6.144 10.243 -17.548 1.00 89.56 108 ASP A CA 1
ATOM 832 C C . ASP A 1 108 ? 6.251 10.467 -16.028 1.00 89.56 108 ASP A C 1
ATOM 834 O O . ASP A 1 108 ? 5.255 10.404 -15.306 1.00 89.56 108 ASP A O 1
ATOM 838 N N . GLY A 1 109 ? 7.456 10.732 -15.514 1.00 93.88 109 GLY A N 1
ATOM 839 C CA . GLY A 1 109 ? 7.693 10.995 -14.092 1.00 93.88 109 GLY A CA 1
ATOM 840 C C . GLY A 1 109 ? 7.502 9.771 -13.189 1.00 93.88 109 GLY A C 1
ATOM 841 O O . GLY A 1 109 ? 7.088 9.910 -12.036 1.00 93.88 109 GLY A O 1
ATOM 842 N N . LEU A 1 110 ? 7.782 8.570 -13.700 1.00 96.06 110 LEU A N 1
ATOM 843 C CA . LEU A 1 110 ? 7.550 7.296 -13.012 1.00 96.06 110 LEU A CA 1
ATOM 844 C C . LEU A 1 110 ? 8.698 6.307 -13.217 1.00 96.06 110 LEU A C 1
ATOM 846 O O . LEU A 1 110 ? 9.528 6.451 -14.110 1.00 96.06 110 LEU A O 1
ATOM 850 N N . TYR A 1 111 ? 8.746 5.269 -12.386 1.00 98.25 111 TYR A N 1
ATOM 851 C CA . TYR A 1 111 ? 9.643 4.136 -12.603 1.00 98.25 111 TYR A CA 1
ATOM 852 C C . TYR A 1 111 ? 8.945 3.062 -13.429 1.00 98.25 111 TYR A C 1
ATOM 854 O O . TYR A 1 111 ? 7.779 2.770 -13.184 1.00 98.25 111 TYR A O 1
ATOM 862 N N . TYR A 1 112 ? 9.665 2.417 -14.342 1.00 98.25 112 TYR A N 1
ATOM 863 C CA . TYR A 1 112 ? 9.135 1.316 -15.140 1.00 98.25 112 TYR A CA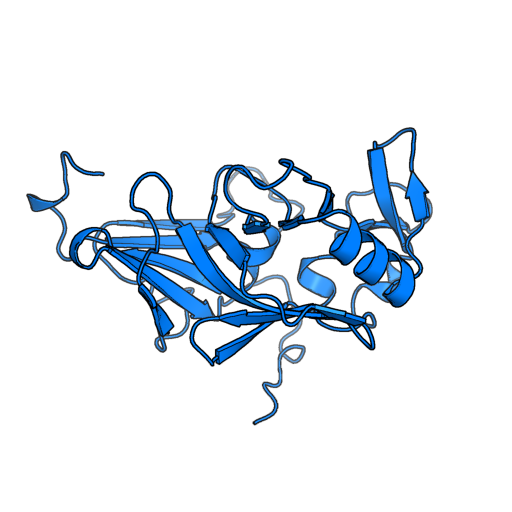 1
ATOM 864 C C . TYR A 1 112 ? 10.072 0.108 -15.188 1.00 98.25 112 TYR A C 1
ATOM 866 O O . TYR A 1 112 ? 11.281 0.191 -14.946 1.00 98.25 112 TYR A O 1
ATOM 874 N N . VAL A 1 113 ? 9.489 -1.037 -15.532 1.00 98.62 113 VAL A N 1
ATOM 875 C CA . VAL A 1 113 ? 10.161 -2.307 -15.838 1.00 98.62 113 VAL A CA 1
ATOM 876 C C . VAL A 1 113 ? 9.521 -2.943 -17.074 1.00 98.62 113 VAL A C 1
ATOM 878 O O . VAL A 1 113 ? 8.378 -2.621 -17.390 1.00 98.62 113 VAL A O 1
ATOM 881 N N . PRO A 1 114 ? 10.182 -3.899 -17.752 1.00 98.31 114 PRO A N 1
ATOM 882 C CA . PRO A 1 114 ? 9.507 -4.710 -18.760 1.00 98.31 114 PRO A CA 1
ATOM 883 C C . PRO A 1 114 ? 8.292 -5.431 -18.162 1.00 98.31 114 PRO A C 1
ATOM 885 O O . PRO A 1 114 ? 8.413 -6.075 -17.118 1.00 98.31 114 PRO A O 1
ATOM 888 N N . CYS A 1 115 ? 7.146 -5.401 -18.840 1.00 97.12 115 CYS A N 1
ATOM 889 C CA . CYS A 1 115 ? 5.909 -6.045 -18.386 1.00 97.12 115 CYS A CA 1
ATOM 890 C C . CYS A 1 115 ? 6.051 -7.558 -18.172 1.00 97.12 115 CYS A C 1
ATOM 892 O O . CYS A 1 115 ? 5.351 -8.138 -17.344 1.00 97.12 115 CYS A O 1
ATOM 894 N N . SER A 1 116 ? 7.019 -8.207 -18.833 1.00 97.12 116 SER A N 1
ATOM 895 C CA . SER A 1 116 ? 7.356 -9.618 -18.589 1.00 97.12 116 SER A CA 1
ATOM 896 C C . SER A 1 116 ? 7.767 -9.912 -17.140 1.00 97.12 116 SER A C 1
ATOM 898 O O . SER A 1 116 ? 7.710 -11.064 -16.714 1.00 97.12 116 SER A O 1
ATOM 900 N N . LYS A 1 117 ? 8.156 -8.887 -16.371 1.00 97.44 117 LYS A N 1
ATOM 901 C CA . LYS A 1 117 ? 8.529 -8.990 -14.959 1.00 97.44 117 LYS A CA 1
ATOM 902 C C . LYS A 1 117 ? 7.346 -8.906 -13.982 1.00 97.44 117 LYS A C 1
ATOM 904 O O . LYS A 1 117 ? 7.553 -9.124 -12.790 1.00 97.44 117 LYS A O 1
ATOM 909 N N . MET A 1 118 ? 6.128 -8.623 -14.458 1.00 95.50 118 MET A N 1
ATOM 910 C CA . MET A 1 118 ? 4.940 -8.366 -13.623 1.00 95.50 118 MET A CA 1
ATOM 911 C C . MET A 1 118 ? 4.649 -9.463 -12.588 1.00 95.50 118 MET A C 1
ATOM 913 O O . MET A 1 118 ? 4.165 -9.155 -11.509 1.00 95.50 118 MET A O 1
ATOM 917 N N . TYR A 1 119 ? 4.962 -10.722 -12.900 1.00 95.12 119 TYR A N 1
ATOM 918 C CA . TYR A 1 119 ? 4.704 -11.874 -12.023 1.00 95.12 119 TYR A CA 1
ATOM 919 C C . TYR A 1 119 ? 5.974 -12.507 -11.442 1.00 95.12 119 TYR A C 1
ATOM 921 O O . TYR A 1 119 ? 5.899 -13.548 -10.796 1.00 95.12 119 TYR A O 1
ATOM 929 N N . SER A 1 120 ? 7.152 -11.944 -11.721 1.00 96.75 120 SER A N 1
ATOM 930 C CA . SER A 1 120 ? 8.437 -12.562 -11.364 1.00 96.75 120 SER A CA 1
ATOM 931 C C . SER A 1 120 ? 9.286 -11.714 -10.425 1.00 96.75 120 SER A C 1
ATOM 933 O O . SER A 1 120 ? 10.347 -12.165 -9.996 1.00 96.75 120 SER A O 1
ATOM 935 N N . LEU A 1 121 ? 8.886 -10.467 -10.163 1.00 98.25 121 LEU A N 1
ATOM 936 C CA . LEU A 1 121 ? 9.594 -9.619 -9.210 1.00 98.25 121 LEU A CA 1
ATOM 937 C C . LEU A 1 121 ? 9.262 -10.029 -7.768 1.00 98.25 121 LEU A C 1
ATOM 939 O O . LEU A 1 121 ? 8.169 -10.549 -7.530 1.00 98.25 121 LEU A O 1
ATOM 943 N N . PRO A 1 122 ? 10.183 -9.797 -6.811 1.00 98.19 122 PRO A N 1
ATOM 944 C CA . PRO A 1 122 ? 9.977 -10.174 -5.417 1.00 98.19 122 PRO A CA 1
ATOM 945 C C . PRO A 1 122 ? 8.776 -9.460 -4.801 1.00 9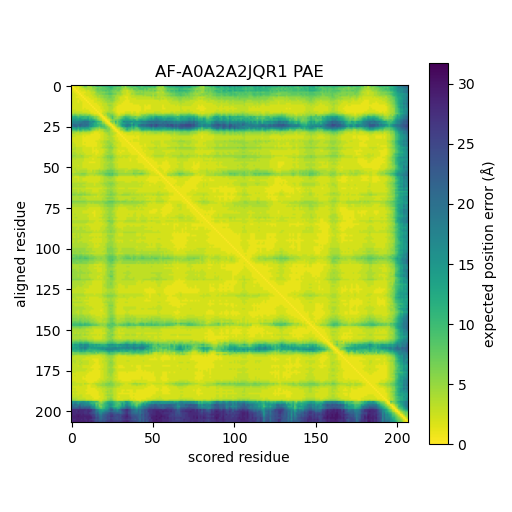8.19 122 PRO A C 1
ATOM 947 O O . PRO A 1 122 ? 8.554 -8.282 -5.068 1.00 98.19 122 PRO A O 1
ATOM 950 N N . ASP A 1 123 ? 8.056 -10.127 -3.912 1.00 98.19 123 ASP A N 1
ATOM 951 C CA . ASP A 1 123 ? 7.019 -9.471 -3.119 1.00 98.19 123 ASP A CA 1
ATOM 952 C C . ASP A 1 123 ? 7.623 -8.350 -2.256 1.00 98.19 123 ASP A C 1
ATOM 954 O O . ASP A 1 123 ? 8.753 -8.452 -1.760 1.00 98.19 123 ASP A O 1
ATOM 958 N N . LEU A 1 124 ? 6.848 -7.286 -2.044 1.00 98.38 124 LEU A N 1
ATOM 959 C CA . LEU A 1 124 ? 7.079 -6.405 -0.902 1.00 98.38 124 LEU A CA 1
ATOM 960 C C . LEU A 1 124 ? 6.606 -7.127 0.352 1.00 98.38 124 LEU A C 1
ATOM 962 O O . LEU A 1 124 ? 5.591 -7.817 0.304 1.00 98.38 124 LEU A O 1
ATOM 966 N N . MET A 1 125 ? 7.249 -6.882 1.486 1.00 98.50 125 MET A N 1
ATOM 967 C CA . MET A 1 125 ? 6.744 -7.307 2.786 1.00 98.50 125 MET A CA 1
ATOM 968 C C . MET A 1 125 ? 6.744 -6.132 3.756 1.00 98.50 125 MET A C 1
ATOM 970 O O . MET A 1 125 ? 7.779 -5.503 3.985 1.00 98.50 125 MET A O 1
ATOM 974 N N . PHE A 1 126 ? 5.577 -5.872 4.341 1.00 98.56 126 PHE A N 1
ATOM 975 C CA . PHE A 1 126 ? 5.386 -4.937 5.443 1.00 98.56 126 PHE A CA 1
ATOM 976 C C . PHE A 1 126 ? 5.135 -5.723 6.724 1.00 98.56 126 PHE A C 1
ATOM 978 O O . PHE A 1 126 ? 4.214 -6.539 6.786 1.00 98.56 126 PHE A O 1
ATOM 985 N N . LYS A 1 127 ? 5.912 -5.461 7.773 1.00 98.50 127 LYS A N 1
ATOM 986 C CA . LYS A 1 127 ? 5.641 -6.016 9.100 1.00 98.50 127 LYS A CA 1
ATOM 987 C C . LYS A 1 127 ? 4.804 -5.022 9.889 1.00 98.50 127 LYS A C 1
ATOM 989 O O . LYS A 1 127 ? 5.290 -3.940 10.218 1.00 98.50 127 LYS A O 1
ATOM 994 N N . ILE A 1 128 ? 3.558 -5.380 10.180 1.00 98.38 128 ILE A N 1
ATOM 995 C CA . ILE A 1 128 ? 2.583 -4.512 10.847 1.00 98.38 128 ILE A CA 1
ATOM 996 C C . ILE A 1 128 ? 1.948 -5.289 11.992 1.00 98.38 128 ILE A C 1
ATOM 998 O O . ILE A 1 128 ? 1.418 -6.380 11.798 1.00 98.38 128 ILE A O 1
ATOM 1002 N N . ASN A 1 129 ? 2.016 -4.745 13.205 1.00 96.44 129 ASN A N 1
ATOM 1003 C CA . ASN A 1 129 ? 1.535 -5.404 14.419 1.00 96.44 129 ASN A CA 1
ATOM 1004 C C . ASN A 1 129 ? 2.013 -6.870 14.565 1.00 96.44 129 ASN A C 1
ATOM 1006 O O . ASN A 1 129 ? 1.259 -7.748 14.973 1.00 96.44 129 ASN A O 1
ATOM 1010 N N . ASN A 1 130 ? 3.282 -7.135 14.222 1.00 96.50 130 ASN A N 1
ATOM 1011 C CA . ASN A 1 130 ? 3.918 -8.466 14.237 1.00 96.50 130 ASN A CA 1
ATOM 1012 C C . ASN A 1 130 ? 3.393 -9.473 13.200 1.00 96.50 130 ASN A C 1
ATOM 1014 O O . ASN A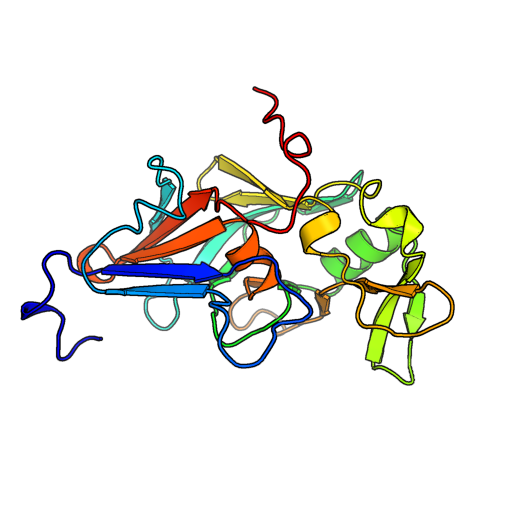 1 130 ? 3.808 -10.630 13.233 1.00 96.50 130 ASN A O 1
ATOM 1018 N N . VAL A 1 131 ? 2.559 -9.034 12.263 1.00 97.62 131 VAL A N 1
ATOM 1019 C CA . VAL A 1 131 ? 2.100 -9.822 11.117 1.00 97.62 131 VAL A CA 1
ATOM 1020 C C . VAL A 1 131 ? 2.837 -9.347 9.866 1.00 97.62 131 VAL A C 1
ATOM 1022 O O . VAL A 1 131 ? 3.047 -8.147 9.685 1.00 97.62 131 VAL A O 1
ATOM 1025 N N . ASN A 1 132 ? 3.254 -10.284 9.015 1.00 98.00 132 ASN A N 1
ATOM 1026 C CA . ASN A 1 132 ? 3.874 -9.972 7.730 1.00 98.00 132 ASN A CA 1
ATOM 1027 C C . ASN A 1 132 ? 2.793 -9.884 6.648 1.00 98.00 132 ASN A C 1
ATOM 1029 O O . ASN A 1 132 ? 2.028 -10.828 6.457 1.00 98.00 132 ASN A O 1
ATOM 1033 N N . TYR A 1 133 ? 2.765 -8.771 5.925 1.00 98.38 133 TYR A N 1
ATOM 1034 C CA . TYR A 1 133 ? 1.850 -8.513 4.821 1.00 98.38 133 TYR A CA 1
ATOM 1035 C C . TYR A 1 133 ? 2.635 -8.449 3.521 1.00 98.38 133 TYR A C 1
ATOM 1037 O O . TYR A 1 133 ? 3.390 -7.502 3.294 1.00 98.38 133 TYR A O 1
ATOM 1045 N N . ASN A 1 134 ? 2.439 -9.451 2.667 1.00 97.88 134 ASN A N 1
ATOM 1046 C CA . ASN A 1 134 ? 3.088 -9.512 1.364 1.00 97.88 134 ASN A CA 1
ATOM 1047 C C . ASN A 1 134 ? 2.254 -8.799 0.292 1.00 97.88 134 ASN A C 1
ATOM 1049 O O . ASN A 1 134 ? 1.035 -8.989 0.217 1.00 97.88 134 ASN A O 1
ATOM 1053 N N . VAL A 1 135 ? 2.902 -8.002 -0.551 1.00 97.62 135 VAL A N 1
ATOM 1054 C CA . VAL A 1 135 ? 2.300 -7.385 -1.738 1.00 97.62 135 VAL A CA 1
ATOM 1055 C C . VAL A 1 135 ? 3.022 -7.952 -2.960 1.00 97.62 135 VAL A C 1
ATOM 1057 O O . VAL A 1 135 ? 4.186 -7.600 -3.183 1.00 97.62 135 VAL A O 1
ATOM 1060 N N . PRO A 1 136 ? 2.381 -8.852 -3.723 1.00 96.31 136 PRO A N 1
ATOM 1061 C CA . PRO A 1 136 ? 3.014 -9.488 -4.862 1.00 96.31 136 PRO A CA 1
ATOM 1062 C C . PRO A 1 136 ? 3.262 -8.484 -5.983 1.00 96.31 136 PRO A C 1
ATOM 1064 O O . PRO A 1 136 ? 2.576 -7.467 -6.096 1.00 96.31 136 PRO A O 1
ATOM 1067 N N . SER A 1 137 ? 4.232 -8.794 -6.841 1.00 97.06 137 SER A N 1
ATOM 1068 C CA . SER A 1 137 ? 4.648 -7.908 -7.936 1.00 97.06 137 SER A CA 1
ATOM 1069 C C . SER A 1 137 ? 3.530 -7.477 -8.866 1.00 97.06 137 SER A C 1
ATOM 1071 O O . SER A 1 137 ? 3.498 -6.327 -9.293 1.00 97.06 137 SER A O 1
ATOM 1073 N N . VAL A 1 138 ? 2.548 -8.340 -9.079 1.00 93.44 138 VAL A N 1
ATOM 1074 C CA . VAL A 1 138 ? 1.385 -8.038 -9.911 1.00 93.44 138 VAL A CA 1
ATOM 1075 C C . VAL A 1 138 ? 0.521 -6.880 -9.379 1.00 93.44 138 VAL A C 1
ATOM 1077 O O . VAL A 1 138 ? -0.218 -6.267 -10.151 1.00 93.44 138 VAL A O 1
ATOM 1080 N N . GLU A 1 139 ? 0.609 -6.548 -8.088 1.00 93.75 139 GLU A N 1
ATOM 1081 C CA . GLU A 1 139 ? -0.128 -5.422 -7.495 1.00 93.75 139 GLU A CA 1
ATOM 1082 C C . GLU A 1 139 ? 0.585 -4.083 -7.668 1.00 93.75 139 GLU A C 1
ATOM 1084 O O . GLU A 1 139 ? -0.078 -3.046 -7.784 1.00 93.75 139 GLU A O 1
ATOM 1089 N N . TYR A 1 140 ? 1.922 -4.106 -7.700 1.00 96.25 140 TYR A N 1
ATOM 1090 C CA . TYR A 1 140 ? 2.747 -2.904 -7.801 1.00 96.25 140 TYR A CA 1
ATOM 1091 C C . TYR A 1 140 ? 3.386 -2.686 -9.180 1.00 96.25 140 TYR A C 1
ATOM 1093 O O . TYR A 1 140 ? 4.009 -1.647 -9.395 1.00 96.25 140 TYR A O 1
ATOM 1101 N N . VAL A 1 141 ? 3.244 -3.639 -10.106 1.00 97.06 141 VAL A N 1
ATOM 1102 C CA . VAL A 1 141 ? 3.623 -3.520 -11.519 1.00 97.06 141 VAL A CA 1
ATOM 1103 C C . VAL A 1 141 ? 2.352 -3.467 -12.355 1.00 97.06 141 VAL A C 1
ATOM 1105 O O . VAL A 1 141 ? 1.646 -4.471 -12.481 1.00 97.06 141 VAL A O 1
ATOM 1108 N N . LEU A 1 142 ? 2.068 -2.303 -12.932 1.00 94.12 142 LEU A N 1
ATOM 1109 C CA . LEU A 1 142 ? 0.860 -2.065 -13.716 1.00 94.12 142 LEU A CA 1
ATOM 1110 C C . LEU A 1 142 ? 1.196 -1.808 -15.179 1.00 94.12 142 LEU A C 1
ATOM 1112 O O . LEU A 1 142 ? 2.098 -1.032 -15.492 1.00 94.12 142 LEU A O 1
ATOM 1116 N N . ASP A 1 143 ? 0.436 -2.441 -16.065 1.00 92.75 143 ASP A N 1
ATOM 1117 C CA . ASP A 1 143 ? 0.429 -2.065 -17.473 1.00 92.75 143 ASP A CA 1
ATOM 1118 C C . ASP A 1 143 ? -0.450 -0.821 -17.620 1.00 92.75 143 ASP A C 1
ATOM 1120 O O . ASP A 1 143 ? -1.663 -0.895 -17.440 1.00 92.75 143 ASP A O 1
ATOM 1124 N N . LEU A 1 144 ? 0.193 0.328 -17.829 1.00 91.00 144 LEU A N 1
ATOM 1125 C CA . LEU A 1 144 ? -0.465 1.617 -18.069 1.00 91.00 144 LEU A CA 1
ATOM 1126 C C . LEU A 1 144 ? -0.367 2.018 -19.545 1.00 91.00 144 LEU A C 1
ATOM 1128 O O . LEU A 1 144 ? -0.452 3.199 -19.866 1.00 91.00 144 LEU A O 1
ATOM 1132 N N . GLU A 1 145 ? -0.106 1.048 -20.426 1.00 91.12 145 GLU A N 1
ATOM 1133 C CA . GLU A 1 145 ? 0.055 1.265 -21.862 1.00 91.12 145 GLU A CA 1
ATOM 1134 C C . GLU A 1 145 ? 1.163 2.279 -22.214 1.00 91.12 145 GLU A C 1
ATOM 1136 O O . GLU A 1 145 ? 1.081 2.987 -23.216 1.00 91.12 145 GLU A O 1
ATOM 1141 N N . LEU A 1 146 ? 2.262 2.299 -21.440 1.00 90.44 146 LEU A N 1
ATOM 1142 C CA . LEU A 1 146 ? 3.429 3.181 -21.661 1.00 90.44 146 LEU A CA 1
ATOM 1143 C C . LEU A 1 146 ? 4.137 2.943 -23.015 1.00 90.44 146 LEU A C 1
ATOM 1145 O O . LEU A 1 146 ? 5.054 3.664 -23.404 1.00 90.44 146 LEU A O 1
ATOM 1149 N N . GLY A 1 147 ? 3.757 1.884 -23.732 1.00 90.75 147 GLY A N 1
ATOM 1150 C CA . GLY A 1 147 ? 4.407 1.439 -24.957 1.00 90.75 147 GLY A CA 1
ATOM 1151 C C . GLY A 1 147 ? 5.673 0.615 -24.701 1.00 90.75 147 GLY A C 1
ATOM 1152 O O . GLY A 1 147 ? 6.125 0.420 -23.575 1.00 90.75 14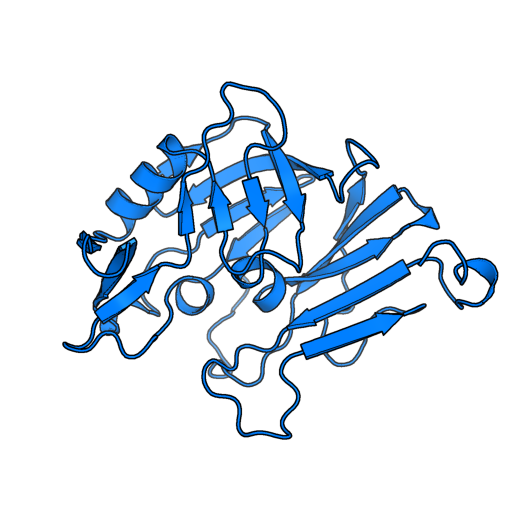7 GLY A O 1
ATOM 1153 N N . ASN A 1 148 ? 6.240 0.061 -25.778 1.00 92.31 148 ASN A N 1
ATOM 1154 C CA . ASN A 1 148 ? 7.487 -0.725 -25.766 1.00 92.31 148 ASN A CA 1
ATOM 1155 C C . ASN A 1 148 ? 7.507 -1.948 -24.821 1.00 92.31 148 ASN A C 1
ATOM 1157 O O . ASN A 1 148 ? 8.573 -2.492 -24.538 1.00 92.31 148 ASN A O 1
ATOM 1161 N N . GLY A 1 149 ? 6.341 -2.408 -24.356 1.00 95.31 149 GLY A N 1
ATOM 1162 C CA . GLY A 1 149 ? 6.237 -3.489 -23.376 1.00 95.31 149 GLY A CA 1
ATOM 1163 C C . GLY A 1 149 ? 6.722 -3.093 -21.978 1.00 95.31 149 GLY A C 1
ATOM 1164 O O . GLY A 1 149 ? 7.201 -3.963 -21.246 1.00 95.31 149 GLY A O 1
ATOM 1165 N N . ASN A 1 150 ? 6.635 -1.807 -21.624 1.00 97.12 150 ASN A N 1
ATOM 1166 C CA . ASN A 1 150 ? 6.987 -1.278 -20.309 1.00 97.12 150 ASN A CA 1
ATOM 1167 C C . ASN A 1 150 ? 5.755 -1.118 -19.414 1.00 97.12 150 ASN A C 1
ATOM 1169 O O . ASN A 1 150 ? 4.710 -0.643 -19.845 1.00 97.12 150 ASN A O 1
ATOM 1173 N N . CYS A 1 151 ? 5.925 -1.477 -18.147 1.00 97.50 151 CYS A N 1
ATOM 1174 C CA . CYS A 1 151 ? 4.924 -1.392 -17.096 1.00 97.50 151 CYS A CA 1
ATOM 1175 C C . CYS A 1 151 ? 5.438 -0.485 -15.975 1.00 97.50 151 CYS A C 1
ATOM 1177 O O . CYS A 1 151 ? 6.617 -0.548 -15.612 1.00 97.50 151 CYS A O 1
ATOM 1179 N N . ALA A 1 152 ? 4.552 0.327 -15.407 1.00 97.44 152 ALA A N 1
ATOM 1180 C CA . ALA A 1 152 ? 4.868 1.246 -14.325 1.00 97.44 152 ALA A CA 1
ATOM 1181 C C . ALA A 1 152 ? 5.007 0.518 -12.984 1.00 97.44 152 ALA A C 1
ATOM 1183 O O . ALA A 1 152 ? 4.279 -0.430 -12.684 1.00 97.44 152 ALA A O 1
ATOM 1184 N N . LEU A 1 153 ? 5.912 1.015 -12.150 1.00 98.19 153 LEU A N 1
ATOM 1185 C CA . LEU A 1 153 ? 5.983 0.723 -10.728 1.00 98.19 153 LEU A CA 1
ATOM 1186 C C . LEU A 1 153 ? 5.146 1.751 -9.970 1.00 98.19 153 LEU A C 1
ATOM 1188 O O . LEU A 1 153 ? 5.369 2.953 -10.094 1.00 98.19 153 LEU A O 1
ATOM 1192 N N . THR A 1 154 ? 4.228 1.289 -9.130 1.00 96.88 154 THR A N 1
ATOM 1193 C CA . THR A 1 154 ? 3.295 2.168 -8.413 1.00 96.88 154 THR A CA 1
ATOM 1194 C C . THR A 1 154 ? 3.883 2.698 -7.106 1.00 96.88 154 THR A C 1
ATOM 1196 O O . THR A 1 154 ? 3.361 2.422 -6.017 1.00 96.88 154 THR A O 1
ATOM 1199 N N . PHE A 1 155 ? 4.989 3.432 -7.206 1.00 98.06 155 PHE A N 1
ATOM 1200 C CA . PHE A 1 155 ? 5.665 4.043 -6.065 1.00 98.06 155 PHE A CA 1
ATOM 1201 C C . PHE A 1 155 ? 6.079 5.475 -6.365 1.00 98.06 155 PHE A C 1
ATOM 1203 O O . PHE A 1 155 ? 6.455 5.801 -7.489 1.00 98.06 155 PHE A O 1
ATOM 1210 N N . PHE A 1 156 ? 6.100 6.307 -5.332 1.00 96.50 156 PHE A N 1
ATOM 1211 C CA . PHE A 1 156 ? 6.724 7.624 -5.387 1.00 96.50 156 PHE A CA 1
ATOM 1212 C C . PHE A 1 156 ? 7.466 7.912 -4.083 1.00 96.50 156 PHE A C 1
ATOM 1214 O O . PHE A 1 156 ? 7.122 7.382 -3.022 1.00 96.50 156 PHE A O 1
ATOM 1221 N N . SER A 1 157 ? 8.522 8.721 -4.169 1.00 95.25 157 SER A N 1
ATOM 1222 C CA . SER A 1 157 ? 9.306 9.086 -2.994 1.00 95.25 157 SER A CA 1
ATOM 1223 C C . SER A 1 157 ? 8.656 10.220 -2.216 1.00 95.25 157 SER A C 1
ATOM 1225 O O . SER A 1 157 ? 8.084 11.156 -2.778 1.00 95.25 157 SER A O 1
ATOM 1227 N N . MET A 1 158 ? 8.783 10.148 -0.897 1.00 92.94 158 MET A N 1
ATOM 1228 C CA . MET A 1 158 ? 8.320 11.167 0.028 1.00 92.94 158 MET A CA 1
ATOM 1229 C C . MET A 1 158 ? 9.318 11.319 1.170 1.00 92.94 158 MET A C 1
ATOM 1231 O O . MET A 1 158 ? 9.499 10.404 1.968 1.00 92.94 158 MET A O 1
ATOM 1235 N N . ASP A 1 159 ? 9.928 12.497 1.291 1.00 87.88 159 ASP A N 1
ATOM 1236 C CA . ASP A 1 159 ? 10.853 12.804 2.381 1.00 87.88 159 ASP A CA 1
ATOM 1237 C C . ASP A 1 159 ? 10.386 14.056 3.125 1.00 87.88 159 ASP A C 1
ATOM 1239 O O . ASP A 1 159 ? 10.652 15.187 2.725 1.00 87.88 159 ASP A O 1
ATOM 1243 N N . PHE A 1 160 ? 9.701 13.865 4.250 1.00 79.38 160 PHE A N 1
ATOM 1244 C CA . PHE A 1 160 ? 9.198 14.981 5.057 1.00 79.38 160 PHE A CA 1
ATOM 1245 C C . PHE A 1 160 ? 10.169 15.473 6.140 1.00 79.38 160 PHE A C 1
ATOM 1247 O O . PHE A 1 160 ? 9.764 16.144 7.088 1.00 79.38 160 PHE A O 1
ATOM 1254 N N . GLY A 1 161 ? 11.451 15.101 6.071 1.00 74.81 161 GLY A N 1
ATOM 1255 C CA . GLY A 1 161 ? 12.459 15.551 7.042 1.00 74.81 161 GLY A CA 1
ATOM 1256 C C . GLY A 1 161 ? 12.145 15.190 8.503 1.00 74.81 161 GLY A C 1
ATOM 1257 O O . GLY A 1 161 ? 12.582 15.889 9.412 1.00 74.81 161 GLY A O 1
ATOM 1258 N N . GLY A 1 162 ? 11.368 14.125 8.732 1.00 72.75 162 GLY A N 1
ATOM 1259 C CA . GLY A 1 162 ? 10.932 13.681 10.061 1.00 72.75 162 GLY A CA 1
ATOM 1260 C C . GLY A 1 162 ? 9.576 14.228 10.526 1.00 72.75 162 GLY A C 1
ATOM 1261 O O . GLY A 1 162 ? 9.131 13.871 11.615 1.00 72.75 162 GLY A O 1
ATOM 1262 N N . PHE A 1 163 ? 8.898 15.052 9.723 1.00 74.69 163 PHE A N 1
ATOM 1263 C CA . PHE A 1 163 ? 7.564 15.564 10.038 1.00 74.69 163 PHE A CA 1
ATOM 1264 C C . PHE A 1 163 ? 6.467 14.717 9.377 1.00 74.69 163 PHE A C 1
ATOM 1266 O O . PHE A 1 163 ? 6.301 14.745 8.168 1.00 74.69 163 PHE A O 1
ATOM 1273 N N . GLY A 1 164 ? 5.668 14.001 10.169 1.00 82.00 164 GLY A N 1
ATOM 1274 C CA . GLY A 1 164 ? 4.527 13.228 9.658 1.00 82.00 164 GLY A CA 1
ATOM 1275 C C . GLY A 1 164 ? 4.862 11.782 9.255 1.00 82.00 164 GLY A C 1
ATOM 1276 O O . GLY A 1 164 ? 5.922 11.265 9.620 1.00 82.00 164 GLY A O 1
ATOM 1277 N N . PRO A 1 165 ? 3.930 11.089 8.574 1.00 87.31 165 PRO A N 1
ATOM 1278 C CA . PRO A 1 165 ? 4.092 9.685 8.219 1.00 87.31 165 PRO A CA 1
ATOM 1279 C C . PRO A 1 165 ? 5.175 9.501 7.154 1.00 87.31 165 PRO A C 1
ATOM 1281 O O . PRO A 1 165 ? 5.280 1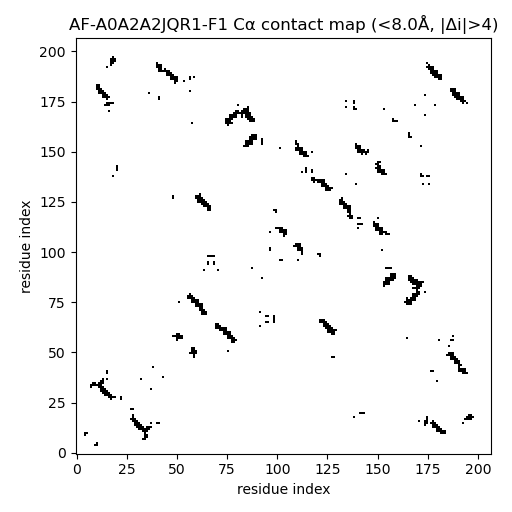0.276 6.210 1.00 87.31 165 PRO A O 1
ATOM 1284 N N . SER A 1 166 ? 5.977 8.450 7.302 1.00 93.50 166 SER A N 1
ATOM 1285 C CA . SER A 1 166 ? 6.996 8.065 6.325 1.00 93.50 166 SER A CA 1
ATOM 1286 C C . SER A 1 166 ? 6.406 7.347 5.112 1.00 93.50 166 SER A C 1
ATOM 1288 O O . SER A 1 166 ? 7.037 7.350 4.063 1.00 93.50 166 SER A O 1
ATOM 1290 N N . TYR A 1 167 ? 5.222 6.739 5.251 1.00 96.75 167 TYR A N 1
ATOM 1291 C CA . TYR A 1 167 ? 4.559 6.017 4.167 1.00 96.75 167 TYR A CA 1
ATOM 1292 C C . TYR A 1 167 ? 3.104 6.442 3.988 1.00 96.75 167 TYR A C 1
ATOM 1294 O O . TYR A 1 167 ? 2.406 6.747 4.962 1.00 96.75 167 TYR A O 1
ATOM 1302 N N . ILE A 1 168 ? 2.638 6.333 2.747 1.00 97.88 168 ILE A N 1
ATOM 1303 C CA . ILE A 1 168 ? 1.226 6.340 2.376 1.00 97.88 168 ILE A CA 1
ATOM 1304 C C . ILE A 1 168 ? 0.902 5.006 1.704 1.00 97.88 168 ILE A C 1
ATOM 1306 O O . ILE A 1 168 ? 1.508 4.655 0.693 1.00 97.88 168 ILE A O 1
ATOM 1310 N N . LEU A 1 169 ? -0.063 4.269 2.249 1.00 98.31 169 LEU A N 1
ATOM 1311 C CA . LEU A 1 169 ? -0.620 3.065 1.635 1.00 98.31 169 LEU A CA 1
ATOM 1312 C C . LEU A 1 169 ? -1.889 3.433 0.862 1.00 98.31 169 LEU A C 1
ATOM 1314 O O . LEU A 1 169 ? -2.971 3.538 1.449 1.00 98.31 169 LEU A O 1
ATOM 1318 N N . GLY A 1 170 ? -1.699 3.653 -0.440 1.00 97.44 170 GLY A N 1
ATOM 1319 C CA . GLY A 1 170 ? -2.737 3.975 -1.417 1.00 97.44 170 GLY A CA 1
ATOM 1320 C C . GLY A 1 170 ? -3.386 2.758 -2.080 1.00 97.44 170 GLY A C 1
ATOM 1321 O O . GLY A 1 170 ? -3.322 1.641 -1.555 1.00 97.44 170 GLY A O 1
ATOM 1322 N N . ASP A 1 171 ? -3.960 2.954 -3.268 1.00 95.12 171 ASP A N 1
ATOM 1323 C CA . ASP A 1 171 ? -4.710 1.920 -4.002 1.00 95.12 171 ASP A CA 1
ATOM 1324 C C . ASP A 1 171 ? -3.907 0.634 -4.235 1.00 95.12 171 ASP A C 1
ATOM 1326 O O . ASP A 1 171 ? -4.463 -0.455 -4.143 1.00 95.12 171 ASP A O 1
ATOM 1330 N N . THR A 1 172 ? -2.593 0.720 -4.471 1.00 95.44 172 THR A N 1
ATOM 1331 C CA . THR A 1 172 ? -1.718 -0.468 -4.586 1.00 95.44 172 THR A CA 1
ATOM 1332 C C . THR A 1 172 ? -1.772 -1.384 -3.367 1.00 95.44 172 THR A C 1
ATOM 1334 O O . THR A 1 172 ? -1.727 -2.604 -3.510 1.00 95.44 172 THR A O 1
ATOM 1337 N N . TRP A 1 173 ? -1.895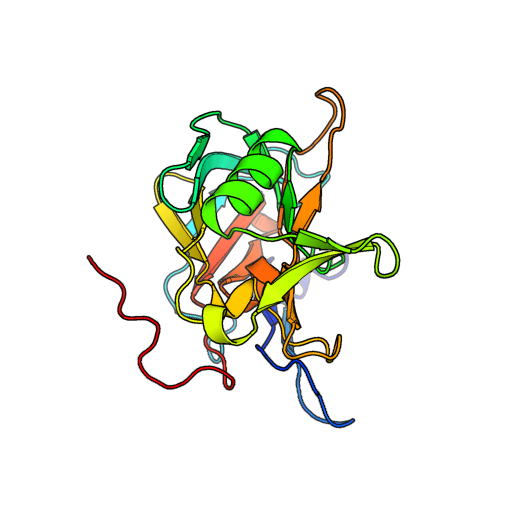 -0.825 -2.166 1.00 97.75 173 TRP A N 1
ATOM 1338 C CA . TRP A 1 173 ? -2.106 -1.618 -0.959 1.00 97.75 173 TRP A CA 1
ATOM 1339 C C . TRP A 1 173 ? -3.560 -2.084 -0.839 1.00 97.75 173 TRP A C 1
ATOM 1341 O O . TRP A 1 173 ? -3.804 -3.247 -0.527 1.00 97.75 173 TRP A O 1
ATOM 1351 N N . ILE A 1 174 ? -4.518 -1.187 -1.095 1.00 96.62 174 ILE A N 1
ATOM 1352 C CA . ILE A 1 174 ? -5.954 -1.444 -0.891 1.00 96.62 174 ILE A CA 1
ATOM 1353 C C . ILE A 1 174 ? -6.482 -2.525 -1.849 1.00 96.62 174 ILE A C 1
ATOM 1355 O O . ILE A 1 174 ? -7.387 -3.278 -1.494 1.00 96.62 174 ILE A O 1
ATOM 1359 N N . ARG A 1 175 ? -5.896 -2.649 -3.046 1.00 94.06 175 ARG A N 1
ATOM 1360 C CA . ARG A 1 175 ? -6.191 -3.764 -3.954 1.00 94.06 175 ARG A CA 1
ATOM 1361 C C . ARG A 1 175 ? -5.797 -5.103 -3.351 1.00 94.06 175 ARG A C 1
ATOM 1363 O O . ARG A 1 175 ? -6.550 -6.050 -3.468 1.00 94.06 175 ARG A O 1
ATOM 1370 N N . GLN A 1 176 ? -4.662 -5.181 -2.660 1.00 95.56 176 GLN A N 1
ATOM 1371 C CA . GLN A 1 176 ? -4.177 -6.422 -2.054 1.00 95.56 176 GLN A CA 1
ATOM 1372 C C . GLN A 1 176 ? -4.889 -6.767 -0.734 1.00 95.56 176 GLN A C 1
ATOM 1374 O O . GLN A 1 176 ? -5.067 -7.951 -0.409 1.00 95.56 176 GLN A O 1
ATOM 1379 N N . TYR A 1 177 ? -5.244 -5.745 0.048 1.00 97.56 177 TYR A N 1
ATOM 1380 C CA . TYR A 1 177 ? -5.845 -5.874 1.370 1.00 97.56 177 TYR A CA 1
ATOM 1381 C C . TYR A 1 177 ? -7.046 -4.947 1.515 1.00 97.56 177 TYR A C 1
ATOM 1383 O O . TYR A 1 177 ? -6.925 -3.732 1.382 1.00 97.56 177 TYR A O 1
ATOM 1391 N N . CYS A 1 178 ? -8.190 -5.513 1.893 1.00 97.94 178 CYS A N 1
ATOM 1392 C CA . CYS A 1 178 ? -9.311 -4.717 2.353 1.00 97.94 178 CYS A CA 1
ATOM 1393 C C . CYS A 1 178 ? -8.919 -3.941 3.607 1.00 97.94 178 CYS A C 1
ATOM 1395 O O . CYS A 1 178 ? -8.380 -4.517 4.561 1.00 97.94 178 CYS A O 1
ATOM 1397 N N . ASN A 1 179 ? -9.271 -2.659 3.628 1.00 98.56 179 ASN A N 1
ATOM 1398 C CA . ASN A 1 179 ? -9.001 -1.781 4.755 1.00 98.56 179 ASN A CA 1
ATOM 1399 C C . ASN A 1 179 ? -10.286 -1.540 5.547 1.00 98.56 179 ASN A C 1
ATOM 1401 O O . ASN A 1 179 ? -11.273 -1.022 5.024 1.00 98.56 179 ASN A O 1
ATOM 1405 N N . ILE A 1 180 ? -10.265 -1.914 6.825 1.00 98.62 180 ILE A N 1
ATOM 1406 C CA . ILE A 1 180 ? -11.381 -1.765 7.755 1.00 98.62 180 ILE A CA 1
ATOM 1407 C C . ILE A 1 180 ? -11.080 -0.584 8.670 1.00 98.62 180 ILE A C 1
ATOM 1409 O O . ILE A 1 180 ? -10.290 -0.673 9.606 1.00 98.62 180 ILE A O 1
ATOM 1413 N N . TYR A 1 181 ? -11.739 0.532 8.434 1.00 98.06 181 TYR A N 1
ATOM 1414 C CA . TYR A 1 181 ? -11.544 1.771 9.166 1.00 98.06 181 TYR A CA 1
ATOM 1415 C C . TYR A 1 181 ? -12.482 1.815 10.375 1.00 98.06 181 TYR A C 1
ATOM 1417 O O . TYR A 1 181 ? -13.647 2.213 10.277 1.00 98.06 181 TYR A O 1
ATOM 1425 N N . HIS A 1 182 ? -11.991 1.369 11.533 1.00 97.38 182 HIS A N 1
ATOM 1426 C CA . HIS A 1 182 ? -12.802 1.188 12.732 1.00 97.38 182 HIS A CA 1
ATOM 1427 C C . HIS A 1 182 ? -12.743 2.416 13.643 1.00 97.38 182 HIS A C 1
ATOM 1429 O O . HIS A 1 182 ? -11.918 2.522 14.551 1.00 97.38 182 HIS A O 1
ATOM 1435 N N . ILE A 1 183 ? -13.691 3.331 13.440 1.00 95.12 183 ILE A N 1
ATOM 1436 C CA . ILE A 1 183 ? -13.766 4.608 14.162 1.00 95.12 183 ILE A CA 1
ATOM 1437 C C . ILE A 1 183 ? -14.006 4.384 15.658 1.00 95.12 183 ILE A C 1
ATOM 1439 O O . ILE A 1 183 ? -13.320 4.982 16.481 1.00 95.12 183 ILE A O 1
ATOM 1443 N N . GLY A 1 184 ? -14.933 3.489 16.018 1.00 91.19 184 GLY A N 1
ATOM 1444 C CA . GLY A 1 184 ? -15.259 3.226 17.429 1.00 91.19 184 GLY A CA 1
ATOM 1445 C C . GLY A 1 184 ? -14.077 2.715 18.264 1.00 91.19 184 GLY A C 1
ATOM 1446 O O . GLY A 1 184 ? -13.952 3.079 19.429 1.00 91.19 184 GLY A O 1
ATOM 1447 N N . ASN A 1 185 ? -13.184 1.932 17.650 1.00 95.12 185 ASN A N 1
ATOM 1448 C CA . ASN A 1 185 ? -12.045 1.306 18.324 1.00 95.12 185 ASN A CA 1
ATOM 1449 C C . ASN A 1 185 ? -10.717 2.018 18.051 1.00 95.12 185 ASN A C 1
ATOM 1451 O O . ASN A 1 185 ? -9.688 1.555 18.537 1.00 95.12 185 ASN A O 1
ATOM 1455 N N . LYS A 1 186 ? -10.725 3.119 17.283 1.00 96.88 186 LYS A N 1
ATOM 1456 C CA . LYS A 1 186 ? -9.515 3.868 16.907 1.00 96.88 186 LYS A CA 1
ATOM 1457 C C . LYS A 1 186 ? -8.443 2.936 16.338 1.00 96.88 186 LYS A C 1
ATOM 1459 O O . LYS A 1 186 ? -7.293 2.931 16.779 1.00 96.88 186 LYS A O 1
ATOM 1464 N N . ALA A 1 187 ? -8.855 2.102 15.391 1.00 98.19 187 ALA A N 1
ATOM 1465 C CA . ALA A 1 187 ? -8.017 1.075 14.793 1.00 98.19 187 ALA A CA 1
ATOM 1466 C C . ALA A 1 187 ? -8.281 0.973 13.291 1.00 98.19 187 ALA A C 1
ATOM 1468 O O . ALA A 1 187 ? -9.373 1.290 12.815 1.00 98.19 187 ALA A O 1
ATOM 1469 N N . ILE A 1 188 ? -7.289 0.477 12.562 1.00 98.62 188 ILE A N 1
ATOM 1470 C CA . ILE A 1 188 ? -7.449 0.018 11.185 1.00 98.62 188 ILE A CA 1
ATOM 1471 C C . ILE A 1 188 ? -7.287 -1.499 11.146 1.00 98.62 188 ILE A C 1
ATOM 1473 O O . ILE A 1 188 ? -6.438 -2.050 11.839 1.00 98.62 188 ILE A O 1
ATOM 1477 N N . GLY A 1 189 ? -8.134 -2.186 10.395 1.00 98.44 189 GLY A N 1
ATOM 1478 C CA . GLY A 1 189 ? -8.049 -3.618 10.156 1.00 98.44 189 GLY A CA 1
ATOM 1479 C C . GLY A 1 189 ? -7.597 -3.908 8.737 1.00 98.44 189 GLY A C 1
ATOM 1480 O O . GLY A 1 189 ? -7.947 -3.169 7.818 1.00 98.44 189 GLY A O 1
ATOM 1481 N N . PHE A 1 190 ? -6.872 -5.007 8.569 1.00 98.62 190 PHE A N 1
ATOM 1482 C CA . PHE A 1 190 ? -6.489 -5.528 7.263 1.00 98.62 190 PHE A CA 1
ATOM 1483 C C . PHE A 1 190 ? -6.990 -6.958 7.106 1.00 98.62 190 PHE A C 1
ATOM 1485 O O . PHE A 1 190 ? -6.757 -7.801 7.978 1.00 98.62 190 PHE A O 1
ATOM 1492 N N . ALA A 1 191 ? -7.659 -7.215 5.989 1.00 97.81 191 ALA A N 1
ATOM 1493 C CA . ALA A 1 191 ? -8.063 -8.545 5.550 1.00 97.81 191 ALA A CA 1
ATOM 1494 C C . ALA A 1 191 ? -7.600 -8.760 4.111 1.00 97.81 191 ALA A C 1
ATOM 1496 O O . ALA A 1 191 ? -7.505 -7.809 3.338 1.00 97.81 191 ALA A O 1
ATOM 1497 N N . LYS A 1 192 ? -7.297 -10.003 3.736 1.00 96.25 192 LYS A N 1
ATOM 1498 C CA . LYS A 1 192 ? -6.915 -10.321 2.357 1.00 96.25 192 LYS A CA 1
ATOM 1499 C C . LYS A 1 192 ? -8.081 -9.989 1.416 1.00 96.25 192 LYS A C 1
ATOM 1501 O O . LYS A 1 192 ? -9.205 -10.406 1.682 1.00 96.25 192 LYS A O 1
ATOM 1506 N N . ALA A 1 193 ? -7.814 -9.241 0.349 1.00 94.94 193 ALA A N 1
ATOM 1507 C CA . ALA A 1 193 ? -8.811 -8.960 -0.678 1.00 94.94 193 ALA A CA 1
ATOM 1508 C C . ALA A 1 193 ? -8.928 -10.131 -1.668 1.00 94.94 193 ALA A C 1
ATOM 1510 O O . ALA A 1 193 ? -7.947 -10.826 -1.966 1.00 94.94 193 ALA A O 1
ATOM 1511 N N . PHE A 1 194 ? -10.138 -10.343 -2.178 1.00 91.06 194 P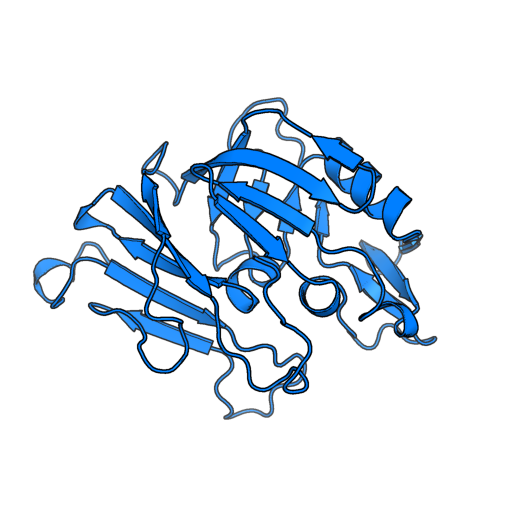HE A N 1
ATOM 1512 C CA . PHE A 1 194 ? -10.421 -11.215 -3.312 1.00 91.06 194 PHE A CA 1
ATOM 1513 C C . PHE A 1 194 ? -10.584 -10.347 -4.562 1.00 91.06 194 PHE A C 1
ATOM 1515 O O . PHE A 1 194 ? -11.304 -9.353 -4.533 1.00 91.06 194 PHE A O 1
ATOM 1522 N N . HIS A 1 195 ? -9.910 -10.702 -5.657 1.00 80.31 195 HIS A N 1
ATOM 1523 C CA . HIS A 1 195 ? -9.908 -9.910 -6.894 1.00 80.31 195 HIS A CA 1
ATOM 1524 C C . HIS A 1 195 ? -10.230 -10.792 -8.096 1.00 80.31 195 HIS A C 1
ATOM 1526 O O . HIS A 1 195 ? -9.817 -11.954 -8.159 1.00 80.31 195 HIS A O 1
ATOM 1532 N N . SER A 1 196 ? -10.929 -10.213 -9.069 1.00 67.31 196 SER A N 1
ATOM 1533 C CA . SER A 1 196 ? -11.339 -10.900 -10.298 1.00 67.31 196 SER A CA 1
ATOM 1534 C C . SER A 1 196 ? -10.230 -10.946 -11.365 1.00 67.31 196 SER A C 1
ATOM 1536 O O . SER A 1 196 ? -10.283 -11.766 -12.280 1.00 67.31 196 SER A O 1
ATOM 1538 N N . GLY A 1 197 ? -9.199 -10.101 -11.227 1.00 60.16 197 GLY A N 1
ATOM 1539 C CA . GLY A 1 197 ? -8.155 -9.863 -12.233 1.00 60.16 197 GLY A CA 1
ATOM 1540 C C . GLY A 1 197 ? -6.843 -10.647 -12.083 1.00 60.16 197 GLY A C 1
ATOM 1541 O O . GLY A 1 197 ? -5.880 -10.320 -12.777 1.00 60.16 197 GLY A O 1
ATOM 1542 N N . LEU A 1 198 ? -6.760 -11.644 -11.192 1.00 58.56 198 LEU A N 1
ATOM 1543 C CA . LEU A 1 198 ? -5.577 -12.508 -11.046 1.00 58.56 198 LEU A CA 1
ATOM 1544 C C . LEU A 1 198 ? -5.921 -13.970 -11.364 1.00 58.56 198 LEU A C 1
ATOM 1546 O O . LEU A 1 198 ? -6.959 -14.453 -10.909 1.00 58.56 198 LEU A O 1
ATOM 1550 N N . PRO A 1 199 ? -5.059 -14.718 -12.084 1.00 50.28 199 PRO A N 1
ATOM 1551 C CA . PRO A 1 199 ? -5.261 -16.149 -12.271 1.00 50.28 199 PRO A CA 1
ATOM 1552 C C . PRO A 1 199 ? -5.369 -16.853 -10.915 1.00 50.28 199 PRO A C 1
ATOM 1554 O O . PRO A 1 199 ? -4.514 -16.680 -10.040 1.00 50.28 199 PRO A O 1
ATOM 1557 N N . THR A 1 200 ? -6.408 -17.670 -10.745 1.00 41.03 200 THR A N 1
ATOM 1558 C CA . THR A 1 200 ? -6.597 -18.542 -9.581 1.00 41.03 200 THR A CA 1
ATOM 1559 C C . THR A 1 200 ? -5.360 -19.431 -9.405 1.00 41.03 200 THR A C 1
ATOM 1561 O O . THR A 1 200 ? -5.192 -20.405 -10.136 1.00 41.03 200 THR A O 1
ATOM 1564 N N . GLY A 1 201 ? -4.465 -19.071 -8.478 1.00 42.44 201 GLY A N 1
ATOM 1565 C CA . GLY A 1 201 ? -3.221 -19.809 -8.213 1.00 42.44 201 GLY A CA 1
ATOM 1566 C C . GLY A 1 201 ? -1.986 -18.968 -7.863 1.00 42.44 201 GLY A C 1
ATOM 1567 O O . GLY A 1 201 ? -0.999 -19.541 -7.417 1.00 42.44 201 GLY A O 1
ATOM 1568 N N . ALA A 1 202 ? -2.018 -17.637 -8.007 1.00 40.31 202 ALA A N 1
ATOM 1569 C CA . ALA A 1 202 ? -0.846 -16.786 -7.736 1.00 40.31 202 ALA A CA 1
ATOM 1570 C C . ALA A 1 202 ? -0.624 -16.424 -6.250 1.00 40.31 202 ALA A C 1
ATOM 1572 O O . ALA A 1 202 ? 0.378 -15.806 -5.912 1.00 40.31 202 ALA A O 1
ATOM 1573 N N . ALA A 1 203 ? -1.530 -16.813 -5.350 1.00 38.97 203 ALA A N 1
ATOM 1574 C CA . ALA A 1 203 ? -1.401 -16.556 -3.917 1.00 38.97 203 ALA A CA 1
ATOM 1575 C C . ALA A 1 203 ? -1.523 -17.860 -3.120 1.00 38.97 203 ALA A C 1
ATOM 1577 O O . ALA A 1 203 ? -2.482 -18.065 -2.379 1.00 38.97 203 ALA A O 1
ATOM 1578 N N . SER A 1 204 ? -0.550 -18.763 -3.268 1.00 33.50 204 SER A N 1
ATOM 1579 C CA . SER A 1 204 ? -0.308 -19.738 -2.205 1.00 33.50 204 SER A CA 1
ATOM 1580 C C . SER A 1 204 ? 0.404 -19.015 -1.066 1.00 33.50 204 SER A C 1
ATOM 1582 O O . SER A 1 204 ? 1.589 -18.694 -1.161 1.00 33.50 204 SER A O 1
ATOM 1584 N N . ILE A 1 205 ? -0.342 -18.740 -0.001 1.00 36.25 205 ILE A N 1
ATOM 1585 C CA . ILE A 1 205 ? 0.194 -18.338 1.296 1.00 36.25 205 ILE A CA 1
ATOM 1586 C C . ILE A 1 205 ? 1.092 -19.491 1.767 1.00 36.25 205 ILE A C 1
ATOM 1588 O O . ILE A 1 205 ? 0.604 -20.594 2.016 1.00 36.25 205 ILE A O 1
ATOM 1592 N N . ALA A 1 206 ? 2.405 -19.267 1.811 1.00 27.38 206 ALA A N 1
ATOM 1593 C CA . ALA A 1 206 ? 3.300 -20.148 2.551 1.00 27.38 206 ALA A CA 1
ATOM 1594 C C . ALA A 1 206 ? 3.054 -19.939 4.062 1.00 27.38 206 ALA A C 1
ATOM 1596 O O . ALA A 1 206 ? 2.733 -18.812 4.450 1.00 27.38 206 ALA A O 1
ATOM 1597 N N . PRO A 1 207 ? 3.146 -21.005 4.880 1.00 34.06 207 PRO A N 1
ATOM 1598 C CA . PRO A 1 207 ? 2.842 -20.970 6.312 1.00 34.06 207 PRO A CA 1
ATOM 1599 C C . PRO A 1 207 ? 3.743 -20.027 7.117 1.00 34.06 207 PRO A C 1
ATOM 1601 O O . PRO A 1 207 ? 4.896 -19.782 6.690 1.00 34.06 207 PRO A O 1
#

pLDDT: mean 91.19, std 13.9, range [27.38, 98.69]